Protein AF-A0A1Z5HDU3-F1 (afdb_monomer_lite)

pLDDT: mean 89.83, std 12.02, range [35.16, 98.81]

Secondary structure (DSSP, 8-state):
-------------EEEEGGG--EEEEEEETTEEEEEEETTS-EEE------TT-TTTB------SSGGGGGG---B--TT--EEE-TTS-EEE-TTT-----HHHHH-TT--EEE-TTSSEEE----TTEEEESS--PPP--EE-S-SS---HHHHHHHHHHHHHSTTHHHHHHHHHHHHHHHTT-EEEEPPTT-TT--SSEEEE-TTS-EEEEEEESS--SHHHHHHHHHHHHHHHHHT--GGGEEEEEEESSPPPTTSTHHHHHHHHHHHH---EEEEEHHHHHHHHHHTPPP-GGGG--BTTB-B-HHHHHHHHTS--SS-SS-TTTB---

Foldseek 3Di:
DDDDDPPPPLQAWFKAFPPNWAWAEWEADAQAFTWTQTPVRDIDGFADRLAPVLQLQFDDQPCPLDPLLVVVDDRGQQLQSQWDQDPNRDIDGNQVSFLLLCSSCLRVLRNQWAQHPVSGIDGHHPQPRIDIDSDGDDRDDYHYPFQNDADEPVSLVSSLVSLVPDPPSVSSQLSSLQSLQVLLPWRKTADDVPPPLQPAGIWTADPVRAIEGEHEDAADDLVQLVVLVVRLVSVCVVVVNDSLSYAYEYEYCFFAALPDCNQVSQVVCCVPVVHFYFYHQPSLSSSCSSGSWHQDRVLRSGHNVRFFCQVVSCVRNVHGRHYDPLGRRTGNND

Structure (mmCIF, N/CA/C/O backbone):
data_AF-A0A1Z5HDU3-F1
#
_entry.id   AF-A0A1Z5HDU3-F1
#
loop_
_atom_site.group_PDB
_atom_site.id
_atom_site.type_symbol
_atom_site.label_atom_id
_atom_site.label_alt_id
_atom_site.label_comp_id
_atom_site.label_asym_id
_atom_site.label_entity_id
_atom_site.label_seq_id
_atom_site.pdbx_PDB_ins_code
_atom_site.Cartn_x
_atom_site.Cartn_y
_atom_site.Cartn_z
_atom_site.occupancy
_atom_site.B_iso_or_equiv
_atom_site.auth_seq_id
_atom_site.auth_comp_id
_atom_site.auth_asym_id
_atom_site.auth_atom_id
_atom_site.pdbx_PDB_model_num
ATOM 1 N N . MET A 1 1 ? -15.589 27.932 -29.991 1.00 35.16 1 MET A N 1
ATOM 2 C CA . MET A 1 1 ? -14.248 28.193 -30.556 1.00 35.16 1 MET A CA 1
ATOM 3 C C . MET A 1 1 ? -13.369 27.061 -30.075 1.00 35.16 1 MET A C 1
ATOM 5 O O . MET A 1 1 ? -12.759 27.159 -29.022 1.00 35.16 1 MET A O 1
ATOM 9 N N . ASP A 1 2 ? -13.424 25.957 -30.810 1.00 37.12 2 ASP A N 1
ATOM 10 C CA . ASP A 1 2 ? -12.635 24.757 -30.563 1.00 37.12 2 ASP A CA 1
ATOM 11 C C . ASP A 1 2 ? -11.295 24.873 -31.285 1.00 37.12 2 ASP A C 1
ATOM 13 O O . ASP A 1 2 ? -11.268 24.999 -32.512 1.00 37.12 2 ASP A O 1
ATOM 17 N N . ASN A 1 3 ? -10.204 24.854 -30.517 1.00 39.75 3 ASN A N 1
ATOM 18 C CA . ASN A 1 3 ? -8.927 24.174 -30.778 1.00 39.75 3 ASN A CA 1
ATOM 19 C C . ASN A 1 3 ? -7.808 24.776 -29.915 1.00 39.75 3 ASN A C 1
ATOM 21 O O . ASN A 1 3 ? -7.853 25.952 -29.576 1.00 39.75 3 ASN A O 1
ATOM 25 N N . ILE A 1 4 ? -6.749 23.973 -29.722 1.00 38.25 4 ILE A N 1
ATOM 26 C CA . ILE A 1 4 ? -5.463 24.248 -29.048 1.00 38.25 4 ILE A CA 1
ATOM 27 C C . ILE A 1 4 ? -5.541 23.821 -27.573 1.00 38.25 4 ILE A C 1
ATOM 29 O O . ILE A 1 4 ? -5.872 24.602 -26.700 1.00 38.25 4 ILE A O 1
ATOM 33 N N . LEU A 1 5 ? -5.341 22.545 -27.244 1.00 38.19 5 LEU A N 1
ATOM 34 C CA . LEU A 1 5 ? -4.039 21.883 -27.318 1.00 38.19 5 LEU A CA 1
ATOM 35 C C . LEU A 1 5 ? -4.153 20.511 -27.994 1.00 38.19 5 LEU A C 1
ATOM 37 O O . LEU A 1 5 ? -4.631 19.541 -27.411 1.00 38.19 5 LEU A O 1
ATOM 41 N N . LYS A 1 6 ? -3.631 20.400 -29.219 1.00 37.16 6 LYS A N 1
ATOM 42 C CA . LYS A 1 6 ? -3.184 19.103 -29.735 1.00 37.16 6 LYS A CA 1
ATOM 43 C C . LYS A 1 6 ? -1.930 18.725 -28.945 1.00 37.16 6 LYS A C 1
ATOM 45 O O . LYS A 1 6 ? -0.825 19.013 -29.395 1.00 37.16 6 LYS A O 1
ATOM 50 N N . GLN A 1 7 ? -2.085 18.115 -27.769 1.00 41.12 7 GLN A N 1
ATOM 51 C CA . GLN A 1 7 ? -1.008 17.292 -27.228 1.00 41.12 7 GLN A CA 1
ATOM 52 C C . GLN A 1 7 ? -0.805 16.175 -28.250 1.00 41.12 7 GLN A C 1
ATOM 54 O O . GLN A 1 7 ? -1.623 15.263 -28.372 1.00 41.12 7 GLN A O 1
ATOM 59 N N . GLY A 1 8 ? 0.225 16.309 -29.088 1.00 37.47 8 GLY A N 1
ATOM 60 C CA . GLY A 1 8 ? 0.663 15.199 -29.914 1.00 37.47 8 GLY A CA 1
ATOM 61 C C . GLY A 1 8 ? 0.915 14.042 -28.962 1.00 37.47 8 GLY A C 1
ATOM 62 O O . GLY A 1 8 ? 1.702 14.200 -28.034 1.00 37.47 8 GLY A O 1
ATOM 63 N N . LYS A 1 9 ? 0.203 12.920 -29.134 1.00 43.97 9 LYS A N 1
ATOM 64 C CA . LYS A 1 9 ? 0.520 11.689 -28.410 1.00 43.97 9 LYS A CA 1
ATOM 65 C C . LYS A 1 9 ? 2.003 11.435 -28.649 1.00 43.97 9 LYS A C 1
ATOM 67 O O . LYS A 1 9 ? 2.380 11.107 -29.776 1.00 43.97 9 LYS A O 1
ATOM 72 N N . ILE A 1 10 ? 2.834 11.670 -27.635 1.00 49.72 10 ILE A N 1
ATOM 73 C CA . ILE A 1 10 ? 4.248 11.327 -27.694 1.00 49.72 10 ILE A CA 1
ATOM 74 C C . ILE A 1 10 ? 4.249 9.823 -27.946 1.00 49.72 10 ILE A C 1
ATOM 76 O O . ILE A 1 10 ? 3.753 9.055 -27.124 1.00 49.72 10 ILE A O 1
ATOM 80 N N . LYS A 1 11 ? 4.677 9.405 -29.140 1.00 51.59 11 LYS A N 1
ATOM 81 C CA . LYS A 1 11 ? 4.794 7.983 -29.456 1.00 51.59 11 LYS A CA 1
ATOM 82 C C . LYS A 1 11 ? 5.904 7.445 -28.565 1.00 51.59 11 LYS A C 1
ATOM 84 O O . LYS A 1 11 ? 7.075 7.703 -28.842 1.00 51.59 11 LYS A O 1
ATOM 89 N N . SER A 1 12 ? 5.536 6.755 -27.488 1.00 56.69 12 SER A N 1
ATOM 90 C CA . SER A 1 12 ? 6.512 6.053 -26.669 1.00 56.69 12 SER A CA 1
ATOM 91 C C . SER A 1 12 ? 7.189 5.014 -27.566 1.00 56.69 12 SER A C 1
ATOM 93 O O . SER A 1 12 ? 6.535 4.219 -28.242 1.00 56.69 12 SER A O 1
ATOM 95 N N . LYS A 1 13 ? 8.516 5.084 -27.673 1.00 66.75 13 LYS A N 1
ATOM 96 C CA . LYS A 1 13 ? 9.286 4.037 -28.348 1.00 66.75 13 LYS A CA 1
ATOM 97 C C . LYS A 1 13 ? 9.348 2.860 -27.390 1.00 66.75 13 LYS A C 1
ATOM 99 O O . LYS A 1 13 ? 9.931 3.002 -26.313 1.00 66.75 13 LYS A O 1
ATOM 104 N N . SER A 1 14 ? 8.734 1.741 -27.754 1.00 75.12 14 SER A N 1
ATOM 105 C CA . SER A 1 14 ? 8.806 0.512 -26.968 1.00 75.12 14 SER A CA 1
ATOM 106 C C . SER A 1 14 ? 10.011 -0.326 -27.390 1.00 75.12 14 SER A C 1
ATOM 108 O O . SER A 1 14 ? 10.529 -0.219 -28.506 1.00 75.12 14 SER A O 1
ATOM 110 N N . PHE A 1 15 ? 10.468 -1.173 -26.474 1.00 81.56 15 PHE A N 1
ATOM 111 C CA . PHE A 1 15 ? 11.494 -2.172 -26.750 1.00 81.56 15 PHE A CA 1
ATOM 112 C C . PHE A 1 15 ? 10.882 -3.569 -26.701 1.00 81.56 15 PHE A C 1
ATOM 114 O O . PHE A 1 15 ? 9.972 -3.831 -25.913 1.00 81.56 15 PHE A O 1
ATOM 121 N N . LYS A 1 16 ? 11.420 -4.476 -27.515 1.00 80.81 16 LYS A N 1
ATOM 122 C CA . LYS A 1 16 ? 11.146 -5.915 -27.441 1.00 80.81 16 LYS A CA 1
ATOM 123 C C . LYS A 1 16 ? 12.443 -6.686 -27.225 1.00 80.81 16 LYS A C 1
ATOM 125 O O . LYS A 1 16 ? 13.524 -6.195 -27.559 1.00 80.81 16 LYS A O 1
ATOM 130 N N . TYR A 1 17 ? 12.347 -7.884 -26.659 1.00 82.50 17 TYR A N 1
ATOM 131 C CA . TYR A 1 17 ? 13.495 -8.784 -26.597 1.00 82.50 17 TYR A CA 1
ATOM 132 C C . TYR A 1 17 ? 13.769 -9.378 -27.980 1.00 82.50 17 TYR A C 1
ATOM 134 O O . TYR A 1 17 ? 12.852 -9.568 -28.783 1.00 82.50 17 TYR A O 1
ATOM 142 N N . LYS A 1 18 ? 15.047 -9.659 -28.250 1.00 80.75 18 LYS A N 1
ATOM 143 C CA . LYS A 1 18 ? 15.477 -10.322 -29.487 1.00 80.75 18 LYS A CA 1
ATOM 144 C C . LYS A 1 18 ? 14.809 -11.693 -29.639 1.00 80.75 18 LYS A C 1
ATOM 146 O O . LYS A 1 18 ? 14.446 -12.320 -28.646 1.00 80.75 18 LYS A O 1
ATOM 151 N N . ASN A 1 19 ? 14.695 -12.168 -30.879 1.00 79.06 19 ASN A N 1
ATOM 152 C CA . ASN A 1 19 ? 14.138 -13.487 -31.228 1.00 79.06 19 ASN A CA 1
ATOM 153 C C . ASN A 1 19 ? 12.678 -13.700 -30.790 1.00 79.06 19 ASN A C 1
ATOM 155 O O . ASN A 1 19 ? 12.269 -14.836 -30.572 1.00 79.06 19 ASN A O 1
ATOM 159 N N . GLU A 1 20 ? 11.909 -12.619 -30.622 1.00 78.19 20 GLU A N 1
ATOM 160 C CA . GLU A 1 20 ? 10.516 -12.670 -30.142 1.00 78.19 20 GLU A CA 1
ATOM 161 C C . GLU A 1 20 ? 10.350 -13.339 -28.767 1.00 78.19 20 GLU A C 1
ATOM 163 O O . GLU A 1 20 ? 9.248 -13.738 -28.382 1.00 78.19 20 GLU A O 1
ATOM 168 N N . ALA A 1 21 ? 11.438 -13.440 -27.999 1.00 84.31 21 ALA A N 1
ATOM 169 C CA . ALA A 1 21 ? 11.402 -13.999 -26.664 1.00 84.31 21 ALA A CA 1
ATOM 170 C C . ALA A 1 21 ? 10.523 -13.128 -25.749 1.00 84.31 21 ALA A C 1
ATOM 172 O O . ALA A 1 21 ? 10.558 -11.896 -25.803 1.00 84.31 21 ALA A O 1
ATOM 173 N N . ILE A 1 22 ? 9.724 -13.759 -24.891 1.00 86.19 22 ILE A N 1
ATOM 174 C CA . ILE A 1 22 ? 8.838 -13.051 -23.958 1.00 86.19 22 ILE A CA 1
ATOM 175 C C . ILE A 1 22 ? 9.257 -13.305 -22.509 1.00 86.19 22 ILE A C 1
ATOM 177 O O . ILE A 1 22 ? 9.732 -14.397 -22.201 1.00 86.19 22 ILE A O 1
ATOM 181 N N . PRO A 1 23 ? 9.087 -12.327 -21.605 1.00 88.44 23 PRO A N 1
ATOM 182 C CA . PRO A 1 23 ? 9.337 -12.528 -20.184 1.00 88.44 23 PRO A CA 1
ATOM 183 C C . PRO A 1 23 ? 8.366 -13.551 -19.595 1.00 88.44 23 PRO A C 1
ATOM 185 O O . PRO A 1 23 ? 7.160 -13.460 -19.823 1.00 88.44 23 PRO A O 1
ATOM 188 N N . VAL A 1 24 ? 8.894 -14.488 -18.807 1.00 91.31 24 VAL A N 1
ATOM 189 C CA . VAL A 1 24 ? 8.109 -15.537 -18.136 1.00 91.31 24 VAL A CA 1
ATOM 190 C C . VAL A 1 24 ? 8.242 -15.440 -16.620 1.00 91.31 24 VAL A C 1
ATOM 192 O O . VAL A 1 24 ? 7.241 -15.535 -15.911 1.00 91.31 24 VAL A O 1
ATOM 195 N N . ILE A 1 25 ? 9.457 -15.223 -16.107 1.00 92.88 25 ILE A N 1
ATOM 196 C CA . ILE A 1 25 ? 9.724 -15.157 -14.664 1.00 92.88 25 ILE A CA 1
ATOM 197 C C . ILE A 1 25 ? 10.542 -13.912 -14.348 1.00 92.88 25 ILE A C 1
ATOM 199 O O . ILE A 1 25 ? 11.571 -13.667 -14.979 1.00 92.88 25 ILE A O 1
ATOM 203 N N . VAL A 1 26 ? 10.106 -13.157 -13.341 1.00 94.50 26 VAL A N 1
ATOM 204 C CA . VAL A 1 26 ? 10.879 -12.083 -12.712 1.00 94.50 26 VAL A CA 1
ATOM 205 C C . VAL A 1 26 ? 11.344 -12.558 -11.342 1.00 94.50 26 VAL A C 1
ATOM 207 O O . VAL A 1 26 ? 10.537 -12.823 -10.447 1.00 94.50 26 VAL A O 1
ATOM 210 N N . GLN A 1 27 ? 12.661 -12.607 -11.179 1.00 95.00 27 GLN A N 1
ATOM 211 C CA . GLN A 1 27 ? 13.322 -12.791 -9.898 1.00 95.00 27 GLN A CA 1
ATOM 212 C C . GLN A 1 27 ? 13.907 -11.454 -9.449 1.00 95.00 27 GLN A C 1
ATOM 214 O O . GLN A 1 27 ? 14.880 -10.956 -10.021 1.00 95.00 27 GLN A O 1
ATOM 219 N N . TYR A 1 28 ? 13.313 -10.867 -8.415 1.00 95.19 28 TYR A N 1
ATOM 220 C CA . TYR A 1 28 ? 13.780 -9.600 -7.865 1.00 95.19 28 TYR A CA 1
ATOM 221 C C . TYR A 1 28 ? 15.096 -9.776 -7.107 1.00 95.19 28 TYR A C 1
ATOM 223 O O . TYR A 1 28 ? 15.280 -10.755 -6.377 1.00 95.19 28 TYR A O 1
ATOM 231 N N . MET A 1 29 ? 15.991 -8.803 -7.276 1.00 93.44 29 MET A N 1
ATOM 232 C CA . MET A 1 29 ? 17.304 -8.743 -6.636 1.00 93.44 29 MET A CA 1
ATOM 233 C C . MET A 1 29 ? 17.345 -7.536 -5.690 1.00 93.44 29 MET A C 1
ATOM 235 O O . MET A 1 29 ? 16.823 -6.471 -6.017 1.00 93.44 29 MET A O 1
ATOM 239 N N . ASP A 1 30 ? 17.959 -7.675 -4.514 1.00 90.81 30 ASP A N 1
ATOM 240 C CA . ASP A 1 30 ? 18.106 -6.538 -3.596 1.00 90.81 30 ASP A CA 1
ATOM 241 C C . ASP A 1 30 ? 19.135 -5.550 -4.159 1.00 90.81 30 ASP A C 1
ATOM 243 O O . ASP A 1 30 ? 20.271 -5.922 -4.444 1.00 90.81 30 ASP A O 1
ATOM 247 N N . GLN A 1 31 ? 18.733 -4.287 -4.312 1.00 92.06 31 GLN A N 1
ATOM 248 C CA . GLN A 1 31 ? 19.598 -3.180 -4.746 1.00 92.06 31 GLN A CA 1
ATOM 249 C C . GLN A 1 31 ? 20.237 -3.320 -6.135 1.00 92.06 31 GLN A C 1
ATOM 251 O O . GLN A 1 31 ? 21.109 -2.523 -6.498 1.00 92.06 31 GLN A O 1
ATOM 256 N N . GLU A 1 32 ? 19.762 -4.264 -6.943 1.00 93.38 32 GLU A N 1
ATOM 257 C CA . GLU A 1 32 ? 20.251 -4.545 -8.290 1.00 93.38 32 GLU A CA 1
ATOM 258 C C . GLU A 1 32 ? 19.083 -4.805 -9.255 1.00 93.38 32 GLU A C 1
ATOM 260 O O . GLU A 1 32 ? 17.974 -5.113 -8.813 1.00 93.38 32 GLU A O 1
ATOM 265 N N . PRO A 1 33 ? 19.299 -4.702 -10.581 1.00 93.75 33 PRO A N 1
ATOM 266 C CA . PRO A 1 33 ? 18.284 -5.087 -11.552 1.00 93.75 33 PRO A CA 1
ATOM 267 C C . PRO A 1 33 ? 17.814 -6.531 -11.351 1.00 93.75 33 PRO A C 1
ATOM 269 O O . PRO A 1 33 ? 18.627 -7.433 -11.133 1.00 93.75 33 PRO A O 1
ATOM 272 N N . SER A 1 34 ? 16.508 -6.749 -11.494 1.00 95.25 34 SER A N 1
ATOM 273 C CA . SER A 1 34 ? 15.914 -8.086 -11.440 1.00 95.25 34 SER A CA 1
ATOM 274 C C . SER A 1 34 ? 16.507 -9.003 -12.513 1.00 95.25 34 SER A C 1
ATOM 276 O O . SER A 1 34 ? 16.931 -8.557 -13.584 1.00 95.25 34 SER A O 1
ATOM 278 N N . LYS A 1 35 ? 16.500 -10.308 -12.251 1.00 94.38 35 LYS A N 1
ATOM 279 C CA . LYS A 1 35 ? 16.757 -11.323 -13.272 1.00 94.38 35 LYS A CA 1
ATOM 280 C C . LYS A 1 35 ? 15.449 -11.689 -13.951 1.00 94.38 35 LYS A C 1
ATOM 282 O O . LYS A 1 35 ? 14.424 -11.859 -13.295 1.00 94.38 35 LYS A O 1
ATOM 287 N N . LEU A 1 36 ? 15.499 -11.783 -15.270 1.00 92.00 36 LEU A N 1
ATOM 288 C CA . LEU A 1 36 ? 14.360 -12.082 -16.113 1.00 92.00 36 LEU A CA 1
ATOM 289 C C . LEU A 1 36 ? 14.649 -13.354 -16.897 1.00 92.00 36 LEU A C 1
ATOM 291 O O . LEU A 1 36 ? 15.604 -13.383 -17.675 1.00 92.00 36 LEU A O 1
ATOM 295 N N . THR A 1 37 ? 13.827 -14.376 -16.693 1.00 92.62 37 THR A N 1
ATOM 296 C CA . THR A 1 37 ? 13.842 -15.591 -17.511 1.00 92.62 37 THR A CA 1
ATOM 297 C C . THR A 1 37 ? 12.866 -15.413 -18.664 1.00 92.62 37 THR A C 1
ATOM 299 O O . THR A 1 37 ? 11.692 -15.086 -18.448 1.00 92.62 37 THR A O 1
ATOM 302 N N . LEU A 1 38 ? 13.365 -15.596 -19.882 1.00 90.69 38 LEU A N 1
ATOM 303 C CA . LEU A 1 38 ? 12.602 -15.481 -21.117 1.00 90.69 38 LEU A CA 1
ATOM 304 C C . LEU A 1 38 ? 12.054 -16.847 -21.567 1.00 90.69 38 LEU A C 1
ATOM 306 O O . LEU A 1 38 ? 12.434 -17.895 -21.049 1.00 90.69 38 LEU A O 1
ATOM 310 N N . SER A 1 39 ? 11.154 -16.839 -22.550 1.00 90.50 39 SER A N 1
ATOM 311 C CA . SER A 1 39 ? 10.525 -18.042 -23.117 1.00 90.50 39 SER A CA 1
ATOM 312 C C . SER A 1 39 ? 11.486 -18.983 -23.845 1.00 90.50 39 SER A C 1
ATOM 314 O O . SER A 1 39 ? 11.130 -20.128 -24.092 1.00 90.50 39 SER A O 1
ATOM 316 N N . ASP A 1 40 ? 12.679 -18.507 -24.199 1.00 89.69 40 ASP A N 1
ATOM 317 C CA . ASP A 1 40 ? 13.772 -19.312 -24.755 1.00 89.69 40 ASP A CA 1
ATOM 318 C C . ASP A 1 40 ? 14.712 -19.862 -23.663 1.00 89.69 40 ASP A C 1
ATOM 320 O O . ASP A 1 40 ? 15.826 -20.287 -23.961 1.00 89.69 40 ASP A O 1
ATOM 324 N N . GLU A 1 41 ? 14.277 -19.815 -22.397 1.00 89.88 41 GLU A N 1
ATOM 325 C CA . GLU A 1 41 ? 15.005 -20.233 -21.190 1.00 89.88 41 GLU A CA 1
ATOM 326 C C . GLU A 1 41 ? 16.243 -19.383 -20.854 1.00 89.88 41 GLU A C 1
ATOM 328 O O . GLU A 1 41 ? 16.891 -19.591 -19.821 1.00 89.88 41 GLU A O 1
ATOM 333 N N . SER A 1 42 ? 16.560 -18.368 -21.664 1.00 90.62 42 SER A N 1
ATOM 334 C CA . SER A 1 42 ? 17.656 -17.456 -21.360 1.00 90.62 42 SER A CA 1
ATOM 335 C C . SER A 1 42 ? 17.329 -16.590 -20.142 1.00 90.62 42 SER A C 1
ATOM 337 O O . SER A 1 42 ? 16.184 -16.208 -19.892 1.00 90.62 42 SER A O 1
ATOM 339 N N . THR A 1 43 ? 18.358 -16.276 -19.351 1.00 92.25 43 THR A N 1
ATOM 340 C CA . THR A 1 43 ? 18.236 -15.381 -18.195 1.00 92.25 43 THR A CA 1
ATOM 341 C C . THR A 1 43 ? 19.076 -14.135 -18.409 1.00 92.25 43 THR A C 1
ATOM 343 O O . THR A 1 43 ? 20.292 -14.209 -18.600 1.00 92.25 43 THR A O 1
ATOM 346 N N . ILE A 1 44 ? 18.431 -12.975 -18.335 1.00 91.94 44 ILE A N 1
ATOM 347 C CA . ILE A 1 44 ? 19.054 -11.664 -18.534 1.00 91.94 44 ILE A CA 1
ATOM 348 C C . ILE A 1 44 ? 18.756 -10.734 -17.357 1.00 91.94 44 ILE A C 1
ATOM 350 O O . ILE A 1 44 ? 17.921 -11.026 -16.505 1.00 91.94 44 ILE A O 1
ATOM 354 N N . ASN A 1 45 ? 19.437 -9.590 -17.295 1.00 93.44 45 ASN A N 1
ATOM 355 C CA . ASN A 1 45 ? 18.988 -8.506 -16.422 1.00 93.44 45 ASN A CA 1
ATOM 356 C C . ASN A 1 45 ? 17.746 -7.855 -17.042 1.00 93.44 45 ASN A C 1
ATOM 358 O O . ASN A 1 45 ? 17.752 -7.540 -18.234 1.00 93.44 45 ASN A O 1
ATOM 362 N N . SER A 1 46 ? 16.715 -7.617 -16.234 1.00 92.38 46 SER A N 1
ATOM 363 C CA . SER A 1 46 ? 15.532 -6.863 -16.642 1.00 92.38 46 SER A CA 1
ATOM 364 C C . SER A 1 46 ? 15.925 -5.462 -17.101 1.00 92.38 46 SER A C 1
ATOM 366 O O . SER A 1 46 ? 16.809 -4.841 -16.521 1.00 92.38 46 SER A O 1
ATOM 368 N N . SER A 1 47 ? 15.274 -4.931 -18.129 1.00 92.50 47 SER A N 1
ATOM 369 C CA . SER A 1 47 ? 15.496 -3.562 -18.599 1.00 92.50 47 SER A CA 1
ATOM 370 C C . SER A 1 47 ? 14.161 -2.939 -18.981 1.00 92.50 47 SER A C 1
ATOM 372 O O . SER A 1 47 ? 13.200 -3.651 -19.278 1.00 92.50 47 SER A O 1
ATOM 374 N N . CYS A 1 48 ? 14.076 -1.614 -18.910 1.00 91.75 48 CYS A N 1
ATOM 375 C CA . CYS A 1 48 ? 12.853 -0.881 -19.191 1.00 91.75 48 CYS A CA 1
ATOM 376 C C . CYS A 1 48 ? 12.432 -1.103 -20.645 1.00 91.75 48 CYS A C 1
ATOM 378 O O . CYS A 1 48 ? 13.190 -0.803 -21.565 1.00 91.75 48 CYS A O 1
ATOM 380 N N . LEU A 1 49 ? 11.207 -1.595 -20.836 1.00 88.81 49 LEU A N 1
ATOM 381 C CA . LEU A 1 49 ? 10.620 -1.791 -22.162 1.00 88.81 49 LEU A CA 1
ATOM 382 C C . LEU A 1 49 ? 9.794 -0.604 -22.649 1.00 88.81 49 LEU A C 1
ATOM 384 O O . LEU A 1 49 ? 9.294 -0.644 -23.769 1.00 88.81 49 LEU A O 1
ATOM 388 N N . ASN A 1 50 ? 9.637 0.430 -21.813 1.00 86.69 50 ASN A N 1
ATOM 389 C CA . ASN A 1 50 ? 8.701 1.525 -22.053 1.00 86.69 50 ASN A CA 1
ATOM 390 C C . ASN A 1 50 ? 7.307 0.969 -22.416 1.00 86.69 50 ASN A C 1
ATOM 392 O O . ASN A 1 50 ? 6.796 1.170 -23.520 1.00 86.69 50 ASN A O 1
ATOM 396 N N . CYS A 1 51 ? 6.776 0.141 -21.503 1.00 85.44 51 CYS A N 1
ATOM 397 C CA . CYS A 1 51 ? 5.538 -0.617 -21.699 1.00 85.44 51 CYS A CA 1
ATOM 398 C C . CYS A 1 51 ? 4.380 0.332 -22.011 1.00 85.44 51 CYS A C 1
ATOM 400 O O . CYS A 1 51 ? 4.314 1.416 -21.439 1.00 85.44 51 CYS A O 1
ATOM 402 N N . TYR A 1 52 ? 3.447 -0.101 -22.852 1.00 83.00 52 TYR A N 1
ATOM 403 C CA . TYR A 1 52 ? 2.326 0.737 -23.284 1.00 83.00 52 TYR A CA 1
ATOM 404 C C . TYR A 1 52 ? 1.392 1.139 -22.140 1.00 83.00 52 TYR A C 1
ATOM 406 O O . TYR A 1 52 ? 1.043 2.309 -22.026 1.00 83.00 52 TYR A O 1
ATOM 414 N N . ASP A 1 53 ? 1.061 0.191 -21.260 1.00 84.56 53 ASP A N 1
ATOM 415 C CA . ASP A 1 53 ? 0.127 0.420 -20.149 1.00 84.56 53 ASP A CA 1
ATOM 416 C C . ASP A 1 53 ? 0.733 1.265 -19.018 1.00 84.56 53 ASP A C 1
ATOM 418 O O . ASP A 1 53 ? 0.018 1.745 -18.147 1.00 84.56 53 ASP A O 1
ATOM 422 N N . LEU A 1 54 ? 2.064 1.435 -19.010 1.00 89.62 54 LEU A N 1
ATOM 423 C CA . LEU A 1 54 ? 2.791 2.234 -18.021 1.00 89.62 54 LEU A CA 1
ATOM 424 C C . LEU A 1 54 ? 2.388 1.937 -16.563 1.00 89.62 54 LEU A C 1
ATOM 426 O O . LEU A 1 54 ? 2.342 2.839 -15.733 1.00 89.62 54 LEU A O 1
ATOM 430 N N . ASN A 1 55 ? 2.199 0.659 -16.212 1.00 92.31 55 ASN A N 1
ATOM 431 C CA . ASN A 1 55 ? 1.821 0.224 -14.854 1.00 92.31 55 ASN A CA 1
ATOM 432 C C . ASN A 1 55 ? 2.756 0.731 -13.735 1.00 92.31 55 ASN A C 1
ATOM 434 O O . ASN A 1 55 ? 2.399 0.717 -12.565 1.00 92.31 55 ASN A O 1
ATOM 438 N N . CYS A 1 56 ? 3.978 1.169 -14.058 1.00 95.00 56 CYS A N 1
ATOM 439 C CA . CYS A 1 56 ? 4.882 1.811 -13.099 1.00 95.00 56 CYS A CA 1
ATOM 440 C C . CYS A 1 56 ? 4.528 3.275 -12.770 1.00 95.00 56 CYS A C 1
ATOM 442 O O . CYS A 1 56 ? 5.040 3.800 -11.781 1.00 95.00 56 CYS A O 1
ATOM 444 N N . LEU A 1 57 ? 3.692 3.918 -13.586 1.00 95.81 57 LEU A N 1
ATOM 445 C CA . LEU A 1 57 ? 3.185 5.284 -13.442 1.00 95.81 57 LEU A CA 1
ATOM 446 C C . LEU A 1 57 ? 1.714 5.303 -13.031 1.00 95.81 57 LEU A C 1
ATOM 448 O O . LEU A 1 57 ? 1.324 6.153 -12.231 1.00 95.81 57 LEU A O 1
ATOM 452 N N . THR A 1 58 ? 0.915 4.381 -13.569 1.00 94.62 58 THR A N 1
ATOM 453 C CA . THR A 1 58 ? -0.539 4.379 -13.409 1.00 94.62 58 THR A CA 1
ATOM 454 C C . THR A 1 58 ? -1.071 3.066 -12.850 1.00 94.62 58 THR A C 1
ATOM 456 O O . THR A 1 58 ? -0.625 1.986 -13.223 1.00 94.62 58 THR A O 1
ATOM 459 N N . LEU A 1 59 ? -2.066 3.176 -11.977 1.00 93.81 59 LEU A N 1
ATOM 460 C CA . LEU A 1 59 ? -2.908 2.088 -11.502 1.00 93.81 59 LEU A CA 1
ATOM 461 C C . LEU A 1 59 ? -4.357 2.559 -11.581 1.00 93.81 59 LEU A C 1
ATOM 463 O O . LEU A 1 59 ? -4.788 3.404 -10.784 1.00 93.81 59 LEU A O 1
ATOM 467 N N . GLU A 1 60 ? -5.075 2.041 -12.572 1.00 86.25 60 GLU A N 1
ATOM 468 C CA . GLU A 1 60 ? -6.506 2.272 -12.722 1.00 86.25 60 GLU A CA 1
ATOM 469 C C . GLU A 1 60 ? -7.261 1.568 -11.595 1.00 86.25 60 GLU A C 1
ATOM 471 O O . GLU A 1 60 ? -6.999 0.406 -11.288 1.00 86.25 60 GLU A O 1
ATOM 476 N N . ASN A 1 61 ? -8.201 2.285 -10.984 1.00 81.75 61 ASN A N 1
ATOM 477 C CA . ASN A 1 61 ? -9.212 1.675 -10.137 1.00 81.75 61 ASN A CA 1
ATOM 478 C C . ASN A 1 61 ? -10.554 1.785 -10.865 1.00 81.75 61 ASN A C 1
ATOM 480 O O . ASN A 1 61 ? -11.139 2.866 -10.923 1.00 81.75 61 ASN A O 1
ATOM 484 N N . ASN A 1 62 ? -11.005 0.671 -11.438 1.00 74.25 62 ASN A N 1
ATOM 485 C CA . ASN A 1 62 ? -12.266 0.603 -12.181 1.00 74.25 62 ASN A CA 1
ATOM 486 C C . ASN A 1 62 ? -13.483 0.428 -11.262 1.00 74.25 62 ASN A C 1
ATOM 488 O O . ASN A 1 62 ? -14.619 0.578 -11.709 1.00 74.25 62 ASN A O 1
ATOM 492 N N . SER A 1 63 ? -13.243 0.154 -9.981 1.00 79.56 63 SER A N 1
ATOM 493 C CA . SER A 1 63 ? -14.259 0.044 -8.947 1.00 79.56 63 SER A CA 1
ATOM 494 C C . SER A 1 63 ? -14.382 1.386 -8.239 1.00 79.56 63 SER A C 1
ATOM 496 O O . SER A 1 63 ? -13.752 1.635 -7.209 1.00 79.56 63 SER A O 1
ATOM 498 N N . ILE A 1 64 ? -15.175 2.285 -8.824 1.00 79.62 64 ILE A N 1
ATOM 499 C CA . ILE A 1 64 ? -15.640 3.470 -8.104 1.00 79.62 64 ILE A CA 1
ATOM 500 C C . ILE A 1 64 ? -16.675 2.978 -7.091 1.00 79.62 64 ILE A C 1
ATOM 502 O O . ILE A 1 64 ? -17.777 2.588 -7.467 1.00 79.62 64 ILE A O 1
ATOM 506 N N . VAL A 1 65 ? -16.305 2.970 -5.808 1.00 82.12 65 VAL A N 1
ATOM 507 C CA . VAL A 1 65 ? -17.173 2.516 -4.711 1.00 82.12 65 VAL A CA 1
ATOM 508 C C . VAL A 1 65 ? -18.430 3.382 -4.623 1.00 82.12 65 VAL A C 1
ATOM 510 O O . VAL A 1 65 ? -19.493 2.886 -4.258 1.00 82.12 65 VAL A O 1
ATOM 513 N N . MET A 1 66 ? -18.310 4.674 -4.952 1.00 83.75 66 MET A N 1
ATOM 514 C CA . MET A 1 66 ? -19.403 5.648 -4.920 1.00 83.75 66 MET A CA 1
ATOM 515 C C . MET A 1 66 ? -19.203 6.719 -5.993 1.00 83.75 66 MET A C 1
ATOM 517 O O . MET A 1 66 ? -18.109 7.282 -6.101 1.00 83.75 66 MET A O 1
ATOM 521 N N . ASP A 1 67 ? -20.246 7.034 -6.760 1.00 84.19 67 ASP A N 1
ATOM 522 C CA . ASP A 1 67 ? -20.164 7.960 -7.898 1.00 84.19 67 ASP A CA 1
ATOM 523 C C . ASP A 1 67 ? -19.644 9.354 -7.497 1.00 84.19 67 ASP A C 1
ATOM 525 O O . ASP A 1 67 ? -18.896 9.988 -8.254 1.00 84.19 67 ASP A O 1
ATOM 529 N N . GLU A 1 68 ? -19.954 9.819 -6.281 1.00 84.69 68 GLU A N 1
ATOM 530 C CA . GLU A 1 68 ? -19.506 11.112 -5.749 1.00 84.69 68 GLU A CA 1
ATOM 531 C C . GLU A 1 68 ? -17.976 11.195 -5.598 1.00 84.69 68 GLU A C 1
ATOM 533 O O . GLU A 1 68 ? -17.396 12.286 -5.653 1.00 84.69 68 GLU A O 1
ATOM 538 N N . LEU A 1 69 ? -17.305 10.047 -5.460 1.00 85.88 69 LEU A N 1
ATOM 539 C CA . LEU A 1 69 ? -15.857 9.953 -5.274 1.00 85.88 69 LEU A CA 1
ATOM 540 C C . LEU A 1 69 ? -15.070 10.004 -6.583 1.00 85.88 69 LEU A C 1
ATOM 542 O O . LEU A 1 69 ? -13.857 10.215 -6.537 1.00 85.88 69 LEU A O 1
ATOM 546 N N . SER A 1 70 ? -15.726 9.852 -7.736 1.00 84.62 70 SER A N 1
ATOM 547 C CA . SER A 1 70 ? -15.097 9.780 -9.068 1.00 84.62 70 SER A CA 1
ATOM 548 C C . SER A 1 70 ? -14.036 10.864 -9.305 1.00 84.62 70 SER A C 1
ATOM 550 O O . SER A 1 70 ? -12.901 10.586 -9.682 1.00 84.62 70 SER A O 1
ATOM 552 N N . SER A 1 71 ? -14.381 12.109 -9.003 1.00 82.62 71 SER A N 1
ATOM 553 C CA . SER A 1 71 ? -13.511 13.283 -9.170 1.00 82.62 71 SER A CA 1
ATOM 554 C C . SER A 1 71 ? -12.314 13.392 -8.213 1.00 82.62 71 SER A C 1
ATOM 556 O O . SER A 1 71 ? -11.424 14.203 -8.453 1.00 82.62 71 SER A O 1
ATOM 558 N N . SER A 1 72 ? -12.318 12.648 -7.107 1.00 82.88 72 SER A N 1
ATOM 559 C CA . SER A 1 72 ? -11.250 12.661 -6.096 1.00 82.88 72 SER A CA 1
ATOM 560 C C . SER A 1 72 ? -10.171 11.632 -6.412 1.00 82.88 72 SER A C 1
ATOM 562 O O . SER A 1 72 ? -9.135 11.586 -5.749 1.00 82.88 72 SER A O 1
ATOM 564 N N . GLN A 1 73 ? -10.440 10.759 -7.386 1.00 88.44 73 GLN A N 1
ATOM 565 C CA . GLN A 1 73 ? -9.557 9.660 -7.718 1.00 88.44 73 GLN A CA 1
ATOM 566 C C . GLN A 1 73 ? -8.413 10.129 -8.600 1.00 88.44 73 GLN A C 1
ATOM 568 O O . GLN A 1 73 ? -8.546 11.002 -9.454 1.00 88.44 73 GLN A O 1
ATOM 573 N N . THR A 1 74 ? -7.278 9.470 -8.412 1.00 89.19 74 THR A N 1
ATOM 574 C CA . THR A 1 74 ? -6.128 9.581 -9.293 1.00 89.19 74 THR A CA 1
ATOM 575 C C . THR A 1 74 ? -5.681 8.189 -9.706 1.00 89.19 74 THR A C 1
ATOM 577 O O . THR A 1 74 ? -5.650 7.254 -8.895 1.00 89.19 74 THR A O 1
ATOM 580 N N . ASN A 1 75 ? -5.337 8.037 -10.982 1.00 92.75 75 ASN A N 1
ATOM 581 C CA . ASN A 1 75 ? -4.673 6.836 -11.473 1.00 92.75 75 ASN A CA 1
ATOM 582 C C . ASN A 1 75 ? -3.160 6.886 -11.222 1.00 92.75 75 ASN A C 1
ATOM 584 O O . ASN A 1 75 ? -2.513 5.857 -11.367 1.00 92.75 75 ASN A O 1
ATOM 588 N N . ILE A 1 76 ? -2.594 8.023 -10.802 1.00 95.81 76 ILE A N 1
ATOM 589 C CA . ILE A 1 76 ? -1.165 8.155 -10.500 1.00 95.81 76 ILE A CA 1
ATOM 590 C C . ILE A 1 76 ? -0.789 7.190 -9.374 1.00 95.81 76 ILE A C 1
ATOM 592 O O . ILE A 1 76 ? -1.360 7.218 -8.283 1.00 95.81 76 ILE A O 1
ATOM 596 N N . LEU A 1 77 ? 0.197 6.340 -9.642 1.00 97.62 77 LEU A N 1
ATOM 597 C CA . LEU A 1 77 ? 0.680 5.337 -8.702 1.00 97.62 77 LEU A CA 1
ATOM 598 C C . LEU A 1 77 ? 1.639 5.926 -7.660 1.00 97.62 77 LEU A C 1
ATOM 600 O O . LEU A 1 77 ? 1.639 5.506 -6.506 1.00 97.62 77 LEU A O 1
ATOM 604 N N . CYS A 1 78 ? 2.498 6.863 -8.064 1.00 98.38 78 CYS A N 1
ATOM 605 C CA . CYS A 1 78 ? 3.505 7.430 -7.176 1.00 98.38 78 CYS A CA 1
ATOM 606 C C . CYS A 1 78 ? 2.897 8.524 -6.289 1.00 98.38 78 CYS A C 1
ATOM 608 O O . CYS A 1 78 ? 2.435 9.532 -6.819 1.00 98.38 78 CYS A O 1
ATOM 610 N N . PRO A 1 79 ? 2.935 8.386 -4.953 1.00 97.69 79 PRO A N 1
ATOM 611 C CA . PRO A 1 79 ? 2.271 9.332 -4.060 1.00 97.69 79 PRO A CA 1
ATOM 612 C C . PRO A 1 79 ? 2.904 10.730 -4.089 1.00 97.69 79 PRO A C 1
ATOM 614 O O . PRO A 1 79 ? 2.218 11.701 -3.788 1.00 97.69 79 PRO A O 1
ATOM 617 N N . THR A 1 80 ? 4.179 10.824 -4.481 1.00 98.00 80 THR A N 1
ATOM 618 C CA . THR A 1 80 ? 4.934 12.077 -4.635 1.00 98.00 80 THR A CA 1
ATOM 619 C C . THR A 1 80 ? 5.180 12.463 -6.093 1.00 98.00 80 THR A C 1
ATOM 621 O O . THR A 1 80 ? 5.938 13.389 -6.345 1.00 98.00 80 THR A O 1
ATOM 624 N N . GLU A 1 81 ? 4.605 11.736 -7.061 1.00 97.56 81 GLU A N 1
ATOM 625 C CA . GLU A 1 81 ? 4.795 12.001 -8.501 1.00 97.56 81 GLU A CA 1
ATOM 626 C C . GLU A 1 81 ? 6.269 11.983 -8.966 1.00 97.56 81 GLU A C 1
ATOM 628 O O . GLU A 1 81 ? 6.605 12.429 -10.058 1.00 97.56 81 GLU A O 1
ATOM 633 N N . ALA A 1 82 ? 7.156 11.369 -8.175 1.00 98.06 82 ALA A N 1
ATOM 634 C CA . ALA A 1 82 ? 8.592 11.307 -8.439 1.00 98.06 82 ALA A CA 1
ATOM 635 C C . ALA A 1 82 ? 8.965 10.498 -9.690 1.00 98.06 82 ALA A C 1
ATOM 637 O O . ALA A 1 82 ? 10.091 10.594 -10.159 1.00 98.06 82 ALA A O 1
ATOM 638 N N . ILE A 1 83 ? 8.063 9.667 -10.213 1.00 97.69 83 ILE A N 1
ATOM 639 C CA . ILE A 1 83 ? 8.239 8.922 -11.463 1.00 97.69 83 ILE A CA 1
ATOM 640 C C . ILE A 1 83 ? 7.235 9.444 -12.491 1.00 97.69 83 ILE A C 1
ATOM 642 O O . ILE A 1 83 ? 6.039 9.493 -12.209 1.00 97.69 83 ILE A O 1
ATOM 646 N N . PHE A 1 84 ? 7.725 9.844 -13.664 1.00 95.38 84 PHE A N 1
ATOM 647 C CA . PHE A 1 84 ? 6.950 10.557 -14.686 1.00 95.38 84 PHE A CA 1
ATOM 648 C C . PHE A 1 84 ? 7.421 10.201 -16.105 1.00 95.38 84 PHE A C 1
ATOM 650 O O . PHE A 1 84 ? 8.462 9.569 -16.282 1.00 95.38 84 PHE A O 1
ATOM 657 N N . LEU A 1 85 ? 6.652 10.591 -17.127 1.00 92.38 85 LEU A N 1
ATOM 658 C CA . LEU A 1 85 ? 7.104 10.579 -18.523 1.00 92.38 85 LEU A CA 1
ATOM 659 C C . LEU A 1 85 ? 7.777 11.909 -18.853 1.00 92.38 85 LEU A C 1
ATOM 661 O O . LEU A 1 85 ? 7.152 12.961 -18.722 1.00 92.38 85 LEU A O 1
ATOM 665 N N . ASN A 1 86 ? 9.024 11.866 -19.312 1.00 90.44 86 ASN A N 1
ATOM 666 C CA . ASN A 1 86 ? 9.713 13.060 -19.787 1.00 90.44 86 ASN A CA 1
ATOM 667 C C . ASN A 1 86 ? 9.246 13.472 -21.199 1.00 90.44 86 ASN A C 1
ATOM 669 O O . ASN A 1 86 ? 8.463 12.780 -21.855 1.00 90.44 86 ASN A O 1
ATOM 673 N N . GLU A 1 87 ? 9.765 14.596 -21.699 1.00 88.81 87 GLU A N 1
ATOM 674 C CA . GLU A 1 87 ? 9.413 15.148 -23.019 1.00 88.81 87 GLU A CA 1
ATOM 675 C C . GLU A 1 87 ? 9.713 14.194 -24.189 1.00 88.81 87 GLU A C 1
ATOM 677 O O . GLU A 1 87 ? 9.105 14.297 -25.254 1.00 88.81 87 GLU A O 1
ATOM 682 N N . SER A 1 88 ? 10.631 13.241 -23.994 1.00 84.88 88 SER A N 1
ATOM 683 C CA . SER A 1 88 ? 10.981 12.219 -24.988 1.00 84.88 88 SER A CA 1
ATOM 684 C C . SER A 1 88 ? 10.070 10.986 -24.935 1.00 84.88 88 SER A C 1
ATOM 686 O O . SER A 1 88 ? 10.226 10.075 -25.750 1.00 84.88 88 SER A O 1
ATOM 688 N N . GLY A 1 89 ? 9.108 10.942 -24.006 1.00 83.81 89 GLY A N 1
ATOM 689 C CA . GLY A 1 89 ? 8.213 9.801 -23.813 1.00 83.81 89 GLY A CA 1
ATOM 690 C C . GLY A 1 89 ? 8.891 8.613 -23.139 1.00 83.81 89 GLY A C 1
ATOM 691 O O . GLY A 1 89 ? 8.486 7.470 -23.360 1.00 83.81 89 GLY A O 1
ATOM 692 N N . GLU A 1 90 ? 9.937 8.873 -22.355 1.00 86.88 90 GLU A N 1
ATOM 693 C CA . GLU A 1 90 ? 10.625 7.875 -21.545 1.00 86.88 90 GLU A CA 1
ATOM 694 C C . GLU A 1 90 ? 10.268 8.066 -20.072 1.00 86.88 90 GLU A C 1
ATOM 696 O O . GLU A 1 90 ? 10.144 9.188 -19.580 1.00 86.88 90 GLU A O 1
ATOM 701 N N . VAL A 1 91 ? 10.120 6.955 -19.352 1.00 92.31 91 VAL A N 1
ATOM 702 C CA . VAL A 1 91 ? 9.902 6.993 -17.903 1.00 92.31 91 VAL A CA 1
ATOM 703 C C . VAL A 1 91 ? 11.179 7.468 -17.214 1.00 92.31 91 VAL A C 1
ATOM 705 O O . VAL A 1 91 ? 12.255 6.917 -17.464 1.00 92.31 91 VAL A O 1
ATOM 708 N N . GLU A 1 92 ? 11.063 8.441 -16.319 1.00 95.25 92 GLU A N 1
ATOM 709 C CA . GLU A 1 92 ? 12.149 9.052 -15.553 1.00 95.25 92 GLU A CA 1
ATOM 710 C C . GLU A 1 92 ? 11.792 9.127 -14.063 1.00 95.25 92 GLU A C 1
ATOM 712 O O . GLU A 1 92 ? 10.618 9.076 -13.706 1.00 95.25 92 GLU A O 1
ATOM 717 N N . ILE A 1 93 ? 12.806 9.181 -13.191 1.00 97.19 93 ILE A N 1
ATOM 718 C CA . ILE A 1 93 ? 12.632 9.296 -11.738 1.00 97.19 93 ILE A CA 1
ATOM 719 C C . ILE A 1 93 ? 13.384 10.528 -11.242 1.00 97.19 93 ILE A C 1
ATOM 721 O O . ILE A 1 93 ? 14.607 10.593 -11.374 1.00 97.19 93 ILE A O 1
ATOM 725 N N . ASN A 1 94 ? 12.670 11.454 -10.604 1.00 97.50 94 ASN A N 1
ATOM 726 C CA . ASN A 1 94 ? 13.272 12.482 -9.774 1.00 97.50 94 ASN A CA 1
ATOM 727 C C . ASN A 1 94 ? 13.704 11.865 -8.438 1.00 97.50 94 ASN A C 1
ATOM 729 O O . ASN A 1 94 ? 12.889 11.482 -7.599 1.00 97.50 94 ASN A O 1
ATOM 733 N N . VAL A 1 95 ? 15.016 11.776 -8.241 1.00 96.00 95 VAL A N 1
ATOM 734 C CA . VAL A 1 95 ? 15.618 11.201 -7.034 1.00 96.00 95 VAL A CA 1
ATOM 735 C C . VAL A 1 95 ? 15.288 12.020 -5.781 1.00 96.00 95 VAL A C 1
ATOM 737 O O . VAL A 1 95 ? 15.176 11.436 -4.707 1.00 96.00 95 VAL A O 1
ATOM 740 N N . GLN A 1 96 ? 15.103 13.339 -5.906 1.00 95.69 96 GLN A N 1
ATOM 741 C CA . GLN A 1 96 ? 14.845 14.223 -4.760 1.00 95.69 96 GLN A CA 1
ATOM 742 C C . GLN A 1 96 ? 13.440 14.037 -4.178 1.00 95.69 96 GLN A C 1
ATOM 744 O O . GLN A 1 96 ? 13.270 14.097 -2.964 1.00 95.69 96 GLN A O 1
ATOM 749 N N . ASP A 1 97 ? 12.460 13.733 -5.030 1.00 97.19 97 ASP A N 1
ATOM 750 C CA . ASP A 1 97 ? 11.060 13.559 -4.619 1.00 97.19 97 ASP A CA 1
ATOM 751 C C . ASP A 1 97 ? 10.742 12.093 -4.259 1.00 97.19 97 ASP A C 1
ATOM 753 O O . ASP A 1 97 ? 9.655 11.759 -3.774 1.00 97.19 97 ASP A O 1
ATOM 757 N N . CYS A 1 98 ? 11.674 11.172 -4.529 1.00 98.38 98 CYS A N 1
ATOM 758 C CA . CYS A 1 98 ? 11.469 9.744 -4.333 1.00 98.38 98 CYS A CA 1
ATOM 759 C C . CYS A 1 98 ? 11.597 9.356 -2.855 1.00 98.38 98 CYS A C 1
ATOM 761 O O . CYS A 1 98 ? 12.689 9.308 -2.293 1.00 98.38 98 CYS A O 1
ATOM 763 N N . ILE A 1 99 ? 10.483 8.944 -2.249 1.00 98.19 99 ILE A N 1
ATOM 764 C CA . ILE A 1 99 ? 10.456 8.474 -0.854 1.00 98.19 99 ILE A CA 1
ATOM 765 C C . ILE A 1 99 ? 10.819 6.990 -0.676 1.00 98.19 99 ILE A C 1
ATOM 767 O O . ILE A 1 99 ? 10.757 6.474 0.436 1.00 98.19 99 ILE A O 1
ATOM 771 N N . GLY A 1 100 ? 11.141 6.270 -1.756 1.00 97.81 100 GLY A N 1
ATOM 772 C CA . GLY A 1 100 ? 11.552 4.860 -1.684 1.00 97.81 100 GLY A CA 1
ATOM 773 C C . GLY A 1 100 ? 10.436 3.853 -1.361 1.00 97.81 100 GLY A C 1
ATOM 774 O O . GLY A 1 100 ? 10.727 2.732 -0.956 1.00 97.81 100 GLY A O 1
ATOM 775 N N . CYS A 1 101 ? 9.157 4.213 -1.540 1.00 98.25 101 CYS A N 1
ATOM 776 C CA . CYS A 1 101 ? 8.014 3.361 -1.165 1.00 98.25 101 CYS A CA 1
ATOM 777 C C . CYS A 1 101 ? 7.846 2.092 -2.021 1.00 98.25 101 CYS A C 1
ATOM 779 O O . CYS A 1 101 ? 7.208 1.134 -1.591 1.00 98.25 101 CYS A O 1
ATOM 781 N N . GLY A 1 102 ? 8.407 2.066 -3.234 1.00 98.06 102 GLY A N 1
ATOM 782 C CA . GLY A 1 102 ? 8.471 0.858 -4.055 1.00 98.06 102 GLY A CA 1
ATOM 783 C C . GLY A 1 102 ? 7.204 0.475 -4.824 1.00 98.06 102 GLY A C 1
ATOM 784 O O . GLY A 1 102 ? 7.204 -0.574 -5.462 1.00 98.06 102 GLY A O 1
ATOM 785 N N . LEU A 1 103 ? 6.151 1.300 -4.842 1.00 98.62 103 LEU A N 1
ATOM 786 C CA . LEU A 1 103 ? 4.936 0.993 -5.616 1.00 98.62 103 LEU A CA 1
ATOM 787 C C . LEU A 1 103 ? 5.234 0.771 -7.110 1.00 98.62 103 LEU A C 1
ATOM 789 O O . LEU A 1 103 ? 4.754 -0.193 -7.708 1.00 98.62 103 LEU A O 1
ATOM 793 N N . CYS A 1 104 ? 6.097 1.604 -7.702 1.00 98.19 104 CYS A N 1
ATOM 794 C CA . CYS A 1 104 ? 6.530 1.458 -9.094 1.00 98.19 104 CYS A CA 1
ATOM 795 C C . CYS A 1 104 ? 7.388 0.200 -9.333 1.00 98.19 104 CYS A C 1
ATOM 797 O O . CYS A 1 104 ? 7.341 -0.370 -10.421 1.00 98.19 104 CYS A O 1
ATOM 799 N N . VAL A 1 105 ? 8.135 -0.260 -8.321 1.00 97.75 105 VAL A N 1
ATOM 800 C CA . VAL A 1 105 ? 8.942 -1.494 -8.369 1.00 97.75 105 VAL A CA 1
ATOM 801 C C . VAL A 1 105 ? 8.024 -2.712 -8.447 1.00 97.75 105 VAL A C 1
ATOM 803 O O . VAL A 1 105 ? 8.190 -3.558 -9.324 1.00 97.75 105 VAL A O 1
ATOM 806 N N . VAL A 1 106 ? 7.016 -2.765 -7.572 1.00 96.38 106 VAL A N 1
ATOM 807 C CA . VAL A 1 106 ? 6.020 -3.848 -7.538 1.00 96.38 106 VAL A CA 1
ATOM 808 C C . VAL A 1 106 ? 5.184 -3.871 -8.814 1.00 96.38 106 VAL A C 1
ATOM 810 O O . VAL A 1 106 ? 4.908 -4.948 -9.346 1.00 96.38 106 VAL A O 1
ATOM 813 N N . SER A 1 107 ? 4.806 -2.699 -9.321 1.00 95.62 107 SER A N 1
ATOM 814 C CA . SER A 1 107 ? 3.908 -2.579 -10.475 1.00 95.62 107 SER A CA 1
ATOM 815 C C . SER A 1 107 ? 4.627 -2.718 -11.817 1.00 95.62 107 SER A C 1
ATOM 817 O O . SER A 1 107 ? 3.983 -2.945 -12.838 1.00 95.62 107 SER A O 1
ATOM 819 N N . CYS A 1 108 ? 5.964 -2.642 -11.839 1.00 94.94 108 CYS A N 1
ATOM 820 C CA . CYS A 1 108 ? 6.735 -2.886 -13.050 1.00 94.94 108 CYS A CA 1
ATOM 821 C C . CYS A 1 108 ? 6.620 -4.367 -13.466 1.00 94.94 108 CYS A C 1
ATOM 823 O O . CYS A 1 108 ? 7.152 -5.241 -12.775 1.00 94.94 108 CYS A O 1
ATOM 825 N N . PRO A 1 109 ? 5.990 -4.670 -14.613 1.00 91.56 109 PRO A N 1
ATOM 826 C CA . PRO A 1 109 ? 5.687 -6.043 -15.014 1.00 91.56 109 PRO A CA 1
ATOM 827 C C . PRO A 1 109 ? 6.942 -6.866 -15.309 1.00 91.56 109 PRO A C 1
ATOM 829 O O . PRO A 1 109 ? 7.001 -8.050 -15.004 1.00 91.56 109 PRO A O 1
ATOM 832 N N . VAL A 1 110 ? 7.966 -6.221 -15.869 1.00 91.69 110 VAL A N 1
ATOM 833 C CA . VAL A 1 110 ? 9.236 -6.854 -16.251 1.00 91.69 110 VAL A CA 1
ATOM 834 C C . VAL A 1 110 ? 10.335 -6.677 -15.203 1.00 91.69 110 VAL A C 1
ATOM 836 O O . VAL A 1 110 ? 11.486 -7.014 -15.457 1.00 91.69 110 VAL A O 1
ATOM 839 N N . GLY A 1 111 ? 10.013 -6.108 -14.034 1.00 93.94 111 GLY A N 1
ATOM 840 C CA . GLY A 1 111 ? 10.968 -5.917 -12.938 1.00 93.94 111 GLY A CA 1
ATOM 841 C C . GLY A 1 111 ? 12.158 -5.013 -13.279 1.00 93.94 111 GLY A C 1
ATOM 842 O O . GLY A 1 111 ? 13.248 -5.218 -12.747 1.00 93.94 111 GLY A O 1
ATOM 843 N N . ALA A 1 112 ? 11.992 -4.053 -14.195 1.00 94.69 112 ALA A N 1
ATOM 844 C CA . ALA A 1 112 ? 13.053 -3.141 -14.641 1.00 94.69 112 ALA A CA 1
ATOM 845 C C . ALA A 1 112 ? 13.384 -2.025 -13.637 1.00 94.69 112 ALA A C 1
ATOM 847 O O . ALA A 1 112 ? 14.409 -1.357 -13.778 1.00 94.69 112 ALA A O 1
ATOM 848 N N . ILE A 1 113 ? 12.514 -1.804 -12.652 1.00 97.25 113 ILE A N 1
ATOM 849 C CA . ILE A 1 113 ? 12.695 -0.809 -11.595 1.00 97.25 113 ILE A CA 1
ATOM 850 C C . ILE A 1 113 ? 13.085 -1.544 -10.314 1.00 97.25 113 ILE A C 1
ATOM 852 O O . ILE A 1 113 ? 12.512 -2.590 -10.023 1.00 97.25 113 ILE A O 1
ATOM 856 N N . TYR A 1 114 ? 14.039 -1.008 -9.558 1.00 97.06 114 TYR A N 1
ATOM 857 C CA . TYR A 1 114 ? 14.489 -1.553 -8.274 1.00 97.06 114 TYR A CA 1
ATOM 858 C C . TYR A 1 114 ? 14.837 -0.419 -7.299 1.00 97.06 114 TYR A C 1
ATOM 860 O O . TYR A 1 114 ? 15.073 0.710 -7.725 1.00 97.06 114 TYR A O 1
ATOM 868 N N . ILE A 1 115 ? 14.865 -0.694 -5.992 1.00 97.44 115 ILE A N 1
ATOM 869 C CA . ILE A 1 115 ? 15.327 0.275 -4.983 1.00 97.44 115 ILE A CA 1
ATOM 870 C C . ILE A 1 115 ? 16.841 0.155 -4.840 1.00 97.44 115 ILE A C 1
ATOM 872 O O . ILE A 1 115 ? 17.322 -0.890 -4.418 1.00 97.44 115 ILE A O 1
ATOM 876 N N . GLY A 1 116 ? 17.586 1.199 -5.195 1.00 95.06 116 GLY A N 1
ATOM 877 C CA . GLY A 1 116 ? 19.047 1.222 -5.123 1.00 95.06 116 GLY A CA 1
ATOM 878 C C . GLY A 1 116 ? 19.608 1.452 -3.718 1.00 95.06 116 GLY A C 1
ATOM 879 O O . GLY A 1 116 ? 18.879 1.577 -2.737 1.00 95.06 116 GLY A O 1
ATOM 880 N N . LYS A 1 117 ? 20.939 1.572 -3.634 1.00 90.31 117 LYS A N 1
ATOM 881 C CA . LYS A 1 117 ? 21.690 1.730 -2.370 1.00 90.31 117 LYS A CA 1
ATOM 882 C C . LYS A 1 117 ? 21.319 2.970 -1.554 1.00 90.31 117 LYS A C 1
ATOM 884 O O . LYS A 1 117 ? 21.505 2.986 -0.343 1.00 90.31 117 LYS A O 1
ATOM 889 N N . GLU A 1 118 ? 20.809 4.005 -2.212 1.00 90.75 118 GLU A N 1
ATOM 890 C CA . GLU A 1 118 ? 20.368 5.249 -1.569 1.00 90.75 118 GLU A CA 1
ATOM 891 C C . GLU A 1 118 ? 18.895 5.189 -1.111 1.00 90.75 118 GLU A C 1
ATOM 893 O O . GLU A 1 118 ? 18.340 6.187 -0.653 1.00 90.75 118 GLU A O 1
ATOM 898 N N . ASP A 1 119 ? 18.272 4.006 -1.175 1.00 92.69 119 ASP A N 1
ATOM 899 C CA . ASP A 1 119 ? 16.846 3.735 -0.945 1.00 92.69 119 ASP A CA 1
ATOM 900 C C . ASP A 1 119 ? 15.900 4.524 -1.873 1.00 92.69 119 ASP A C 1
ATOM 902 O O . ASP A 1 119 ? 14.761 4.811 -1.519 1.00 92.69 119 ASP A O 1
ATOM 906 N N . VAL A 1 120 ? 16.369 4.857 -3.075 1.00 95.88 120 VAL A N 1
ATOM 907 C CA . VAL A 1 120 ? 15.587 5.508 -4.137 1.00 95.88 120 VAL A CA 1
ATOM 908 C C . VAL A 1 120 ? 15.343 4.533 -5.281 1.00 95.88 120 VAL A C 1
ATOM 910 O O . VAL A 1 120 ? 16.138 3.619 -5.515 1.00 95.88 120 VAL A O 1
ATOM 913 N N . ALA A 1 121 ? 14.237 4.707 -5.997 1.00 97.62 121 ALA A N 1
ATOM 914 C CA . ALA A 1 121 ? 13.926 3.873 -7.149 1.00 97.62 121 ALA A CA 1
ATOM 915 C C . ALA A 1 121 ? 14.847 4.203 -8.341 1.00 97.62 121 ALA A C 1
ATOM 917 O O . ALA A 1 121 ? 15.131 5.363 -8.627 1.00 97.62 121 ALA A O 1
ATOM 918 N N . ILE A 1 122 ? 15.306 3.168 -9.044 1.00 97.56 122 ILE A N 1
ATOM 919 C CA . ILE A 1 122 ? 16.207 3.250 -10.198 1.00 97.56 122 ILE A CA 1
ATOM 920 C C . ILE A 1 122 ? 15.623 2.415 -11.337 1.00 97.56 122 ILE A C 1
ATOM 922 O O . ILE A 1 122 ? 15.175 1.291 -11.122 1.00 97.56 122 ILE A O 1
ATOM 926 N N . ILE A 1 123 ? 15.662 2.951 -12.559 1.00 96.50 123 ILE A N 1
ATOM 927 C CA . ILE A 1 123 ? 15.230 2.261 -13.782 1.00 96.50 123 ILE A CA 1
ATOM 928 C C . ILE A 1 123 ? 16.461 1.679 -14.482 1.00 96.50 123 ILE A C 1
ATOM 930 O O . ILE A 1 123 ? 17.333 2.430 -14.930 1.00 96.50 123 ILE A O 1
ATOM 934 N N . ASN A 1 124 ? 16.526 0.355 -14.641 1.00 95.25 124 ASN A N 1
ATOM 935 C CA . ASN A 1 124 ? 17.554 -0.256 -15.479 1.00 95.25 124 ASN A CA 1
ATOM 936 C C . ASN A 1 124 ? 17.223 -0.054 -16.967 1.00 95.25 124 ASN A C 1
ATOM 938 O O . ASN A 1 124 ? 16.127 -0.384 -17.413 1.00 95.25 124 ASN A O 1
ATOM 942 N N . ARG A 1 125 ? 18.186 0.468 -17.735 1.00 90.25 125 ARG A N 1
ATOM 943 C CA . ARG A 1 125 ? 18.077 0.724 -19.189 1.00 90.25 125 ARG A CA 1
ATOM 944 C C . ARG A 1 125 ? 19.177 0.030 -20.002 1.00 90.25 125 ARG A C 1
ATOM 946 O O . ARG A 1 125 ? 19.534 0.460 -21.097 1.00 90.25 125 ARG A O 1
ATOM 953 N N . LYS A 1 126 ? 19.806 -1.009 -19.446 1.00 82.56 126 LYS A N 1
ATOM 954 C CA . LYS A 1 126 ? 20.865 -1.750 -20.146 1.00 82.56 126 LYS A CA 1
ATOM 955 C C . LYS A 1 126 ? 20.250 -2.649 -21.222 1.00 82.56 126 LYS A C 1
ATOM 957 O O . LYS A 1 126 ? 19.913 -3.799 -20.969 1.00 82.56 126 LYS A O 1
ATOM 962 N N . ASN A 1 127 ? 20.159 -2.124 -22.441 1.00 67.31 127 ASN A N 1
ATOM 963 C CA . ASN A 1 127 ? 19.416 -2.725 -23.554 1.00 67.31 127 ASN A CA 1
ATOM 964 C C . ASN A 1 127 ? 20.198 -3.768 -24.383 1.00 67.31 127 ASN A C 1
ATOM 966 O O . ASN A 1 127 ? 19.950 -3.916 -25.574 1.00 67.31 127 ASN A O 1
ATOM 970 N N . GLN A 1 128 ? 21.146 -4.506 -23.794 1.00 65.69 128 GLN A N 1
ATOM 971 C CA . GLN A 1 128 ? 22.050 -5.390 -24.561 1.00 65.69 128 GLN A CA 1
ATOM 972 C C . GLN A 1 128 ? 21.314 -6.503 -25.348 1.00 65.69 128 GLN A C 1
ATOM 974 O O . GLN A 1 128 ? 21.765 -6.919 -26.422 1.00 65.69 128 GLN A O 1
ATOM 979 N N . SER A 1 129 ? 20.141 -6.923 -24.865 1.00 69.94 129 SER A N 1
ATOM 980 C CA . SER A 1 129 ? 19.327 -8.003 -25.448 1.00 69.94 129 SER A CA 1
ATOM 981 C C . SER A 1 129 ? 17.989 -7.527 -26.025 1.00 69.94 129 SER A C 1
ATOM 983 O O . SER A 1 129 ? 17.072 -8.331 -26.177 1.00 69.94 129 SER A O 1
ATOM 985 N N . MET A 1 130 ? 17.856 -6.231 -26.324 1.00 78.56 130 MET A N 1
ATOM 986 C CA . MET A 1 130 ? 16.592 -5.632 -26.767 1.00 78.56 130 MET A CA 1
ATOM 987 C C . MET A 1 130 ? 16.762 -4.870 -28.078 1.00 78.56 130 MET A C 1
ATOM 989 O O . MET A 1 130 ? 17.859 -4.423 -28.417 1.00 78.56 130 MET A O 1
ATOM 993 N N . GLU A 1 131 ? 15.669 -4.730 -28.809 1.00 79.56 131 GLU A N 1
ATOM 994 C CA . GLU A 1 131 ? 15.585 -4.019 -30.079 1.00 79.56 131 GLU A CA 1
ATOM 995 C C . GLU A 1 131 ? 14.343 -3.121 -30.100 1.00 79.56 131 GLU A C 1
ATOM 997 O O . GLU A 1 131 ? 13.381 -3.344 -29.360 1.00 79.56 131 GLU A O 1
ATOM 1002 N N . PHE A 1 132 ? 14.401 -2.052 -30.896 1.00 79.69 132 PHE A N 1
ATOM 1003 C CA . PHE A 1 132 ? 13.284 -1.120 -31.022 1.00 79.69 132 PHE A CA 1
ATOM 1004 C C . PHE A 1 132 ? 12.072 -1.818 -31.635 1.00 79.69 132 PHE A C 1
ATOM 1006 O O . PHE A 1 132 ? 12.201 -2.654 -32.532 1.00 79.69 132 PHE A O 1
ATOM 1013 N N . SER A 1 133 ? 10.896 -1.442 -31.151 1.00 73.44 133 SER A N 1
ATOM 1014 C CA . SER A 1 133 ? 9.620 -1.910 -31.662 1.00 73.44 133 SER A CA 1
ATOM 1015 C C . SER A 1 133 ? 8.686 -0.722 -31.845 1.00 73.44 133 SER A C 1
ATOM 1017 O O . SER A 1 133 ? 8.521 0.091 -30.934 1.00 73.44 133 SER A O 1
ATOM 1019 N N . ASP A 1 134 ? 8.058 -0.644 -33.017 1.00 70.44 134 ASP A N 1
ATOM 1020 C CA . ASP A 1 134 ? 6.919 0.251 -33.248 1.00 70.44 134 ASP A CA 1
ATOM 1021 C C . ASP A 1 134 ? 5.621 -0.320 -32.650 1.00 70.44 134 ASP A C 1
ATOM 1023 O O . ASP A 1 134 ? 4.618 0.387 -32.545 1.00 70.44 134 ASP A O 1
ATOM 1027 N N . GLU A 1 135 ? 5.640 -1.594 -32.241 1.00 68.81 135 GLU A N 1
ATOM 1028 C CA . GLU A 1 135 ? 4.530 -2.247 -31.559 1.00 68.81 135 GLU A CA 1
ATOM 1029 C C . GLU A 1 135 ? 4.666 -2.140 -30.034 1.00 68.81 135 GLU A C 1
ATOM 1031 O O . GLU A 1 135 ? 5.754 -2.395 -29.496 1.00 68.81 135 GLU A O 1
ATOM 1036 N N . PRO A 1 136 ? 3.567 -1.808 -29.331 1.00 66.69 136 PRO A N 1
ATOM 1037 C CA . PRO A 1 136 ? 3.554 -1.719 -27.880 1.00 66.69 136 PRO A CA 1
ATOM 1038 C C . PRO A 1 136 ? 3.848 -3.077 -27.239 1.00 66.69 136 PRO A C 1
ATOM 1040 O O . PRO A 1 136 ? 3.208 -4.079 -27.561 1.00 66.69 136 PRO A O 1
ATOM 1043 N N . PHE A 1 137 ? 4.771 -3.111 -26.271 1.00 72.75 137 PHE A N 1
ATOM 1044 C CA . PHE A 1 137 ? 4.947 -4.307 -25.451 1.00 72.75 137 PHE A CA 1
ATOM 1045 C C . PHE A 1 137 ? 3.739 -4.475 -24.523 1.00 72.75 137 PHE A C 1
ATOM 1047 O O . PHE A 1 137 ? 3.548 -3.682 -23.596 1.00 72.75 137 PHE A O 1
ATOM 1054 N N . GLN A 1 138 ? 2.948 -5.518 -24.778 1.00 70.44 138 GLN A N 1
ATOM 1055 C CA . GLN A 1 138 ? 1.869 -5.960 -23.902 1.00 70.44 138 GLN A CA 1
ATOM 1056 C C . GLN A 1 138 ? 2.368 -7.065 -22.980 1.00 70.44 138 GLN A C 1
ATOM 1058 O O . GLN A 1 138 ? 2.931 -8.077 -23.407 1.00 70.44 138 GLN A O 1
ATOM 1063 N N . VAL A 1 139 ? 2.144 -6.861 -21.690 1.00 69.19 139 VAL A N 1
ATOM 1064 C CA . VAL A 1 139 ? 2.560 -7.789 -20.647 1.00 69.19 139 VAL A CA 1
ATOM 1065 C C . VAL A 1 139 ? 1.704 -9.051 -20.722 1.00 69.19 139 VAL A C 1
ATOM 1067 O O . VAL A 1 139 ? 0.482 -8.987 -20.618 1.00 69.19 139 VAL A O 1
ATOM 1070 N N . LYS A 1 140 ? 2.344 -10.213 -20.864 1.00 69.69 140 LYS A N 1
ATOM 1071 C CA . LYS A 1 140 ? 1.702 -11.522 -20.656 1.00 69.69 140 LYS A CA 1
ATOM 1072 C C . LYS A 1 140 ? 1.883 -11.965 -19.200 1.00 69.69 140 LYS A C 1
ATOM 1074 O O . LYS A 1 140 ? 2.592 -11.308 -18.446 1.00 69.69 140 LYS A O 1
ATOM 1079 N N . CYS A 1 141 ? 1.241 -13.056 -18.781 1.00 69.75 141 CYS A N 1
ATOM 1080 C CA . CYS A 1 141 ? 1.403 -13.586 -17.424 1.00 69.75 141 CYS A CA 1
ATOM 1081 C C . CYS A 1 141 ? 2.889 -13.822 -17.097 1.00 69.75 141 CYS A C 1
ATOM 1083 O O . CYS A 1 141 ? 3.521 -14.695 -17.685 1.00 69.75 141 CYS A O 1
ATOM 1085 N N . ILE A 1 142 ? 3.419 -13.045 -16.150 1.00 81.56 142 ILE A N 1
ATOM 1086 C CA . ILE A 1 142 ? 4.788 -13.151 -15.642 1.00 81.56 142 ILE A CA 1
ATOM 1087 C C . ILE A 1 142 ? 4.711 -13.612 -14.192 1.00 81.56 142 ILE A C 1
ATOM 1089 O O . ILE A 1 142 ? 4.026 -13.001 -13.367 1.00 81.56 142 ILE A O 1
ATOM 1093 N N . VAL A 1 143 ? 5.434 -14.677 -13.869 1.00 86.88 143 VAL A N 1
ATOM 1094 C CA . VAL A 1 143 ? 5.542 -15.183 -12.502 1.00 86.88 143 VAL A CA 1
ATOM 1095 C C . VAL A 1 143 ? 6.567 -14.347 -11.736 1.00 86.88 143 VAL A C 1
ATOM 1097 O O . VAL A 1 143 ? 7.694 -14.163 -12.191 1.00 86.88 143 VAL A O 1
ATOM 1100 N N . LYS A 1 144 ? 6.194 -13.862 -10.549 1.00 88.50 144 LYS A N 1
ATOM 1101 C CA . LYS A 1 144 ? 7.101 -13.187 -9.610 1.00 88.50 144 LYS A CA 1
ATOM 1102 C C . LYS A 1 144 ? 7.555 -14.196 -8.559 1.00 88.50 144 LYS A C 1
ATOM 1104 O O . LYS A 1 144 ? 6.728 -14.711 -7.813 1.00 88.50 144 LYS A O 1
ATOM 1109 N N . SER A 1 145 ? 8.847 -14.515 -8.521 1.00 82.25 145 SER A N 1
ATOM 1110 C CA . SER A 1 145 ? 9.366 -15.621 -7.695 1.00 82.25 145 SER A CA 1
ATOM 1111 C C . SER A 1 145 ? 9.768 -15.220 -6.270 1.00 82.25 145 SER A C 1
ATOM 1113 O O . SER A 1 145 ? 10.113 -16.077 -5.460 1.00 82.25 145 SER A O 1
ATOM 1115 N N . SER A 1 146 ? 9.801 -13.924 -5.972 1.00 86.38 146 SER A N 1
ATOM 1116 C CA . SER A 1 146 ? 10.248 -13.362 -4.696 1.00 86.38 146 SER A CA 1
ATOM 1117 C C . SER A 1 146 ? 9.525 -12.042 -4.418 1.00 86.38 146 SER A C 1
ATOM 1119 O O . SER A 1 146 ? 8.983 -11.441 -5.352 1.00 86.38 146 SER A O 1
ATOM 1121 N N . PRO A 1 147 ? 9.508 -11.559 -3.160 1.00 92.38 147 PRO A N 1
ATOM 1122 C CA . PRO A 1 147 ? 9.083 -10.195 -2.894 1.00 92.38 147 PRO A CA 1
ATOM 1123 C C . PRO A 1 147 ? 9.968 -9.212 -3.661 1.00 92.38 147 PRO A C 1
ATOM 1125 O O . PRO A 1 147 ? 11.189 -9.367 -3.726 1.00 92.38 147 PRO A O 1
ATOM 1128 N N . ALA A 1 148 ? 9.343 -8.178 -4.209 1.00 94.62 148 ALA A N 1
ATOM 1129 C CA . ALA A 1 148 ? 10.021 -7.130 -4.953 1.00 94.62 148 ALA A CA 1
ATOM 1130 C C . ALA A 1 148 ? 10.980 -6.321 -4.075 1.00 94.62 148 ALA A C 1
ATOM 1132 O O . ALA A 1 148 ? 12.016 -5.845 -4.536 1.00 94.62 148 ALA A O 1
ATOM 1133 N N . ILE A 1 149 ? 10.630 -6.171 -2.797 1.00 96.25 149 ILE A N 1
ATOM 1134 C CA . ILE A 1 149 ? 11.432 -5.488 -1.787 1.00 96.25 149 ILE A CA 1
ATOM 1135 C C . ILE A 1 149 ? 11.353 -6.304 -0.501 1.00 96.25 149 ILE A C 1
ATOM 1137 O O . ILE A 1 149 ? 10.267 -6.565 0.013 1.00 96.25 149 ILE A O 1
ATOM 1141 N N . GLN A 1 150 ? 12.510 -6.669 0.050 1.00 94.12 150 GLN A N 1
ATOM 1142 C CA . GLN A 1 150 ? 12.571 -7.237 1.392 1.00 94.12 150 GLN A CA 1
ATOM 1143 C C . GLN A 1 150 ? 12.456 -6.113 2.424 1.00 94.12 150 GLN A C 1
ATOM 1145 O O . GLN A 1 150 ? 13.307 -5.209 2.478 1.00 94.12 150 GLN A O 1
ATOM 1150 N N . GLU A 1 151 ? 11.418 -6.184 3.255 1.00 95.31 151 GLU A N 1
ATOM 1151 C CA . GLU A 1 151 ? 11.183 -5.207 4.306 1.00 95.31 151 GLU A CA 1
ATOM 1152 C C . GLU A 1 151 ? 12.265 -5.259 5.389 1.00 95.31 151 GLU A C 1
ATOM 1154 O O . GLU A 1 151 ? 12.862 -6.302 5.663 1.00 95.31 151 GLU A O 1
ATOM 1159 N N . ASN A 1 152 ? 12.533 -4.109 6.003 1.00 96.25 152 ASN A N 1
ATOM 1160 C CA . ASN A 1 152 ? 13.236 -4.015 7.274 1.00 96.25 152 ASN A CA 1
ATOM 1161 C C . ASN A 1 152 ? 12.882 -2.705 7.981 1.00 96.25 152 ASN A C 1
ATOM 1163 O O . ASN A 1 152 ? 12.384 -1.764 7.358 1.00 96.25 152 ASN A O 1
ATOM 1167 N N . GLU A 1 153 ? 13.174 -2.637 9.279 1.00 97.25 153 GLU A N 1
ATOM 1168 C CA . GLU A 1 153 ? 12.895 -1.455 10.098 1.00 97.25 153 GLU A CA 1
ATOM 1169 C C . GLU A 1 153 ? 13.517 -0.172 9.526 1.00 97.25 153 GLU A C 1
ATOM 1171 O O . GLU A 1 153 ? 12.838 0.847 9.447 1.00 97.25 153 GLU A O 1
ATOM 1176 N N . LYS A 1 154 ? 14.786 -0.207 9.097 1.00 97.12 154 LYS A N 1
ATOM 1177 C CA . LYS A 1 154 ? 15.491 0.984 8.599 1.00 97.12 154 LYS A CA 1
ATOM 1178 C C . LYS A 1 154 ? 14.800 1.571 7.363 1.00 97.12 154 LYS A C 1
ATOM 1180 O O . LYS A 1 154 ? 14.571 2.778 7.328 1.00 97.12 154 LYS A O 1
ATOM 1185 N N . LYS A 1 155 ? 14.453 0.728 6.382 1.00 96.69 155 LYS A N 1
ATOM 1186 C CA . LYS A 1 155 ? 13.747 1.128 5.152 1.00 96.69 155 LYS A CA 1
ATOM 1187 C C . LYS A 1 155 ? 12.388 1.748 5.490 1.00 96.69 155 LYS A C 1
ATOM 1189 O O . LYS A 1 155 ? 12.101 2.863 5.070 1.00 96.69 155 LYS A O 1
ATOM 1194 N N . LEU A 1 156 ? 11.593 1.071 6.320 1.00 97.88 156 LEU A N 1
ATOM 1195 C CA . LEU A 1 156 ? 10.257 1.533 6.712 1.00 97.88 156 LEU A CA 1
ATOM 1196 C C . LEU A 1 156 ? 10.294 2.859 7.484 1.00 97.88 156 LEU A C 1
ATOM 1198 O O . LEU A 1 156 ? 9.563 3.786 7.143 1.00 97.88 156 LEU A O 1
ATOM 1202 N N . ARG A 1 157 ? 11.187 2.993 8.473 1.00 97.88 157 ARG A N 1
ATOM 1203 C CA . ARG A 1 157 ? 11.351 4.253 9.219 1.00 97.88 157 ARG A CA 1
ATOM 1204 C C . ARG A 1 157 ? 11.833 5.391 8.330 1.00 97.88 157 ARG A C 1
ATOM 1206 O O . ARG A 1 157 ? 11.408 6.522 8.537 1.00 97.88 157 ARG A O 1
ATOM 1213 N N . LYS A 1 158 ? 12.696 5.112 7.348 1.00 98.00 158 LYS A N 1
ATOM 1214 C CA . LYS A 1 158 ? 13.135 6.119 6.375 1.00 98.00 158 LYS A CA 1
ATOM 1215 C C . LYS A 1 158 ? 11.964 6.613 5.524 1.00 98.00 158 LYS A C 1
ATOM 1217 O O . LYS A 1 158 ? 11.814 7.822 5.407 1.00 98.00 158 LYS A O 1
ATOM 1222 N N . ILE A 1 159 ? 11.112 5.716 5.016 1.00 98.31 159 ILE A N 1
ATOM 1223 C CA . ILE A 1 159 ? 9.896 6.089 4.268 1.00 98.31 159 ILE A CA 1
ATOM 1224 C C . ILE A 1 159 ? 8.992 6.983 5.130 1.00 98.31 159 ILE A C 1
ATOM 1226 O O . ILE A 1 159 ? 8.640 8.080 4.707 1.00 98.31 159 ILE A O 1
ATOM 1230 N N . ILE A 1 160 ? 8.672 6.556 6.358 1.00 98.31 160 ILE A N 1
ATOM 1231 C CA . ILE A 1 160 ? 7.816 7.322 7.284 1.00 98.31 160 ILE A CA 1
ATOM 1232 C C . ILE A 1 160 ? 8.422 8.697 7.584 1.00 98.31 160 ILE A C 1
ATOM 1234 O O . ILE A 1 160 ? 7.718 9.705 7.561 1.00 98.31 160 ILE A O 1
ATOM 1238 N N . LYS A 1 161 ? 9.736 8.754 7.833 1.00 98.19 161 LYS A N 1
ATOM 1239 C CA . LYS A 1 161 ? 10.454 10.008 8.072 1.00 98.19 161 LYS A CA 1
ATOM 1240 C C . LYS A 1 161 ? 10.323 10.960 6.882 1.00 98.19 161 LYS A C 1
ATOM 1242 O O . LYS A 1 161 ? 9.936 12.102 7.093 1.00 98.19 161 LYS A O 1
ATOM 1247 N N . LEU A 1 162 ? 10.617 10.489 5.667 1.00 98.00 162 LEU A N 1
ATOM 1248 C CA . LEU A 1 162 ? 10.543 11.314 4.459 1.00 98.00 162 LEU A CA 1
ATOM 1249 C C . LEU A 1 162 ? 9.122 11.834 4.232 1.00 98.00 162 LEU A C 1
ATOM 1251 O O . LEU A 1 162 ? 8.957 13.017 3.974 1.00 98.00 162 LEU A O 1
ATOM 1255 N N . ILE A 1 163 ? 8.098 10.991 4.417 1.00 98.06 163 ILE A N 1
ATOM 1256 C CA . ILE A 1 163 ? 6.694 11.424 4.344 1.00 98.06 163 ILE A CA 1
ATOM 1257 C C . ILE A 1 163 ? 6.420 12.544 5.353 1.00 98.06 163 ILE A C 1
ATOM 1259 O O . ILE A 1 163 ? 5.845 13.562 4.991 1.00 98.06 163 ILE A O 1
ATOM 1263 N N . ASN A 1 164 ? 6.847 12.387 6.608 1.00 97.06 164 ASN A N 1
ATOM 1264 C CA . ASN A 1 164 ? 6.586 13.368 7.665 1.00 97.06 164 ASN A CA 1
ATOM 1265 C C . ASN A 1 164 ? 7.292 14.719 7.456 1.00 97.06 164 ASN A C 1
ATOM 1267 O O . ASN A 1 164 ? 6.857 15.712 8.043 1.00 97.06 164 ASN A O 1
ATOM 1271 N N . GLU A 1 165 ? 8.364 14.750 6.660 1.00 96.88 165 GLU A N 1
ATOM 1272 C CA . GLU A 1 165 ? 9.120 15.957 6.299 1.00 96.88 165 GLU A CA 1
ATOM 1273 C C . GLU A 1 165 ? 8.504 16.714 5.104 1.00 96.88 165 GLU A C 1
ATOM 1275 O O . GLU A 1 165 ? 8.877 17.864 4.862 1.00 96.88 165 GLU A O 1
ATOM 1280 N N . LEU A 1 166 ? 7.544 16.118 4.384 1.00 96.31 166 LEU A N 1
ATOM 1281 C CA . LEU A 1 166 ? 6.871 16.757 3.249 1.00 96.31 166 LEU A CA 1
ATOM 1282 C C . LEU A 1 166 ? 5.782 17.752 3.701 1.00 96.31 166 LEU A C 1
ATOM 1284 O O . LEU A 1 166 ? 5.058 17.483 4.666 1.00 96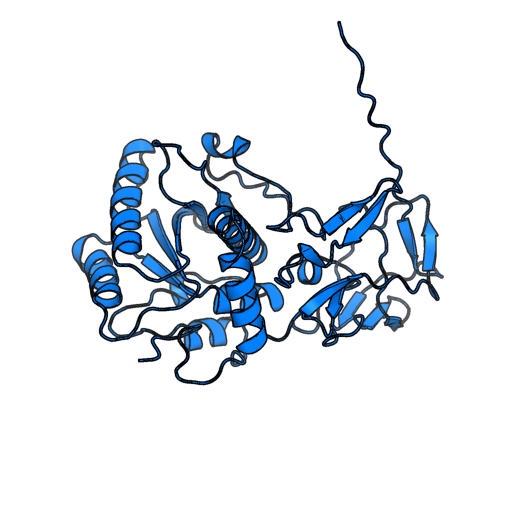.31 166 LEU A O 1
ATOM 1288 N N . PRO A 1 167 ? 5.591 18.882 2.989 1.00 94.31 167 PRO A N 1
ATOM 1289 C CA . PRO A 1 167 ? 4.517 19.837 3.284 1.00 94.31 167 PRO A CA 1
ATOM 1290 C C . PRO A 1 167 ? 3.109 19.233 3.179 1.00 94.31 167 PRO A C 1
ATOM 1292 O O . PRO A 1 167 ? 2.225 19.567 3.964 1.00 94.31 167 PRO A O 1
ATOM 1295 N N . ASP A 1 168 ? 2.904 18.327 2.227 1.00 93.69 168 ASP A N 1
ATOM 1296 C CA . ASP A 1 168 ? 1.643 17.659 1.898 1.00 93.69 168 ASP A CA 1
ATOM 1297 C C . ASP A 1 168 ? 1.581 16.217 2.435 1.00 93.69 168 ASP A C 1
ATOM 1299 O O . ASP A 1 168 ? 0.881 15.362 1.889 1.00 93.69 168 ASP A O 1
ATOM 1303 N N . ARG A 1 169 ? 2.288 15.948 3.543 1.00 95.44 169 ARG A N 1
ATOM 1304 C CA . ARG A 1 169 ? 2.461 14.619 4.158 1.00 95.44 169 ARG A CA 1
ATOM 1305 C C . ARG A 1 169 ? 1.192 13.765 4.261 1.00 95.44 169 ARG A C 1
ATOM 1307 O O . ARG A 1 169 ? 1.272 12.568 4.006 1.00 95.44 169 ARG A O 1
ATOM 1314 N N . THR A 1 170 ? 0.041 14.357 4.595 1.00 94.62 170 THR A N 1
ATOM 1315 C CA . THR A 1 170 ? -1.241 13.640 4.716 1.00 94.62 170 THR A CA 1
ATOM 1316 C C . THR A 1 170 ? -1.733 13.172 3.353 1.00 94.62 170 THR A C 1
ATOM 1318 O O . THR A 1 170 ? -2.059 12.006 3.183 1.00 94.62 170 THR A O 1
ATOM 1321 N N . SER A 1 171 ? -1.690 14.041 2.339 1.00 94.75 171 SER A N 1
ATOM 1322 C CA . SER A 1 171 ? -2.047 13.677 0.962 1.00 94.75 171 SER A CA 1
ATOM 1323 C C . SER A 1 171 ? -1.135 12.569 0.428 1.00 94.75 171 SER A C 1
ATOM 1325 O O . SER A 1 171 ? -1.608 11.580 -0.134 1.00 94.75 171 SER A O 1
ATOM 1327 N N . VAL A 1 172 ? 0.175 12.683 0.668 1.00 97.19 172 VAL A N 1
ATOM 1328 C CA . VAL A 1 172 ? 1.167 11.673 0.267 1.00 97.19 172 VAL A CA 1
ATOM 1329 C C . VAL A 1 172 ? 0.915 10.336 0.967 1.00 97.19 172 VAL A C 1
ATOM 1331 O O . VAL A 1 172 ? 0.939 9.290 0.312 1.00 97.19 172 VAL A O 1
ATOM 1334 N N . LEU A 1 173 ? 0.645 10.347 2.277 1.00 98.00 173 LEU A N 1
ATOM 1335 C CA . LEU A 1 173 ? 0.335 9.137 3.036 1.00 98.00 173 LEU A CA 1
ATOM 1336 C C . LEU A 1 173 ? -0.973 8.494 2.554 1.00 98.00 173 LEU A C 1
ATOM 1338 O O . LEU A 1 173 ? -0.987 7.291 2.291 1.00 98.00 173 LEU A O 1
ATOM 1342 N N . ASN A 1 174 ? -2.026 9.286 2.345 1.00 97.00 174 ASN A N 1
ATOM 1343 C CA . ASN A 1 174 ? -3.323 8.803 1.870 1.00 97.00 174 ASN A CA 1
ATOM 1344 C C . ASN A 1 174 ? -3.199 8.165 0.481 1.00 97.00 174 ASN A C 1
ATOM 1346 O O . ASN A 1 174 ? -3.673 7.047 0.269 1.00 97.00 174 ASN A O 1
ATOM 1350 N N . LYS A 1 175 ? -2.480 8.809 -0.452 1.00 97.25 175 LYS A N 1
ATOM 1351 C CA . LYS A 1 175 ? -2.173 8.236 -1.776 1.00 97.25 175 LYS A CA 1
ATOM 1352 C C . LYS A 1 175 ? -1.392 6.922 -1.657 1.00 97.25 175 LYS A C 1
ATOM 1354 O O . LYS A 1 175 ? -1.740 5.952 -2.331 1.00 97.25 175 LYS A O 1
ATOM 1359 N N . LEU A 1 176 ? -0.367 6.866 -0.799 1.00 98.56 176 LEU A N 1
ATOM 1360 C CA . LEU A 1 176 ? 0.438 5.657 -0.581 1.00 98.56 176 LEU A CA 1
ATOM 1361 C C . LEU A 1 176 ? -0.422 4.500 -0.062 1.00 98.56 176 LEU A C 1
ATOM 1363 O O . LEU A 1 176 ? -0.351 3.394 -0.599 1.00 98.56 176 LEU A O 1
ATOM 1367 N N . VAL A 1 177 ? -1.229 4.752 0.967 1.00 98.50 177 VAL A N 1
ATOM 1368 C CA . VAL A 1 177 ? -2.101 3.747 1.581 1.00 98.50 177 VAL A CA 1
ATOM 1369 C C . VAL A 1 177 ? -3.169 3.290 0.596 1.00 98.50 177 VAL A C 1
ATOM 1371 O O . VAL A 1 177 ? -3.289 2.089 0.378 1.00 98.50 177 VAL A O 1
ATOM 1374 N N . CYS A 1 178 ? -3.864 4.212 -0.072 1.00 97.25 178 CYS A N 1
ATOM 1375 C CA . CYS A 1 178 ? -4.887 3.886 -1.067 1.00 97.25 178 CYS A CA 1
ATOM 1376 C C . CYS A 1 178 ? -4.332 2.989 -2.184 1.00 97.25 178 CYS A C 1
ATOM 1378 O O . CYS A 1 178 ? -4.886 1.926 -2.460 1.00 97.25 178 CYS A O 1
ATOM 1380 N N . LYS A 1 179 ? -3.183 3.349 -2.773 1.00 97.94 179 LYS A N 1
ATOM 1381 C CA . LYS A 1 179 ? -2.559 2.531 -3.824 1.00 97.94 179 LYS A CA 1
ATOM 1382 C C . LYS A 1 179 ? -2.046 1.188 -3.305 1.00 97.94 179 LYS A C 1
ATOM 1384 O O . LYS A 1 179 ? -2.121 0.195 -4.021 1.00 97.94 179 LYS A O 1
ATOM 1389 N N . SER A 1 180 ? -1.573 1.127 -2.062 1.00 98.38 180 SER A N 1
ATOM 1390 C CA . SER A 1 180 ? -1.160 -0.139 -1.441 1.00 98.38 180 SER A CA 1
ATOM 1391 C C . SER A 1 180 ? -2.356 -1.059 -1.157 1.00 98.38 180 SER A C 1
ATOM 1393 O O . SER A 1 180 ? -2.264 -2.266 -1.367 1.00 98.38 180 SER A O 1
ATOM 1395 N N . LEU A 1 181 ? -3.498 -0.511 -0.729 1.00 97.62 181 LEU A N 1
ATOM 1396 C CA . LEU A 1 181 ? -4.742 -1.269 -0.546 1.00 97.62 181 LEU A CA 1
ATOM 1397 C C . LEU A 1 181 ? -5.245 -1.831 -1.886 1.00 97.62 181 LEU A C 1
ATOM 1399 O O . LEU A 1 181 ? -5.467 -3.036 -1.987 1.00 97.62 181 LEU A O 1
ATOM 1403 N N . GLN A 1 182 ? -5.264 -1.010 -2.942 1.00 96.38 182 GLN A N 1
ATOM 1404 C CA . GLN A 1 182 ? -5.598 -1.452 -4.307 1.00 96.38 182 GLN A CA 1
ATOM 1405 C C . GLN A 1 182 ? -4.684 -2.594 -4.782 1.00 96.38 182 GLN A C 1
ATOM 1407 O O . GLN A 1 182 ? -5.160 -3.630 -5.243 1.00 96.38 182 GLN A O 1
ATOM 1412 N N . LEU A 1 183 ? -3.363 -2.461 -4.609 1.00 96.38 183 LEU A N 1
ATOM 1413 C CA . LEU A 1 183 ? -2.400 -3.505 -4.993 1.00 96.38 183 LEU A CA 1
ATOM 1414 C C . LEU A 1 183 ? -2.490 -4.782 -4.145 1.00 96.38 183 LEU A C 1
ATOM 1416 O O . LEU A 1 183 ? -1.997 -5.826 -4.571 1.00 96.38 183 LEU A O 1
ATOM 1420 N N . THR A 1 184 ? -3.103 -4.713 -2.964 1.00 96.25 184 THR A N 1
ATOM 1421 C CA . THR A 1 184 ? -3.353 -5.875 -2.098 1.00 96.25 184 THR A CA 1
ATOM 1422 C C . THR A 1 184 ? -4.776 -6.424 -2.247 1.00 96.25 184 THR A C 1
ATOM 1424 O O . THR A 1 184 ? -5.178 -7.303 -1.484 1.00 96.25 184 THR A O 1
ATOM 1427 N N . GLY A 1 185 ? -5.507 -5.977 -3.276 1.00 93.31 185 GLY A N 1
ATOM 1428 C CA . GLY A 1 185 ? -6.801 -6.525 -3.680 1.00 93.31 185 GLY A CA 1
ATOM 1429 C C . GLY A 1 185 ? -8.007 -5.913 -2.975 1.00 93.31 185 GLY A C 1
ATOM 1430 O O . GLY A 1 185 ? -9.069 -6.530 -2.982 1.00 93.31 185 GLY A O 1
ATOM 1431 N N . LEU A 1 186 ? -7.850 -4.743 -2.352 1.00 93.06 186 LEU A N 1
ATOM 1432 C CA . LEU A 1 186 ? -8.956 -4.004 -1.759 1.00 93.06 186 LEU A CA 1
ATOM 1433 C C . LEU A 1 186 ? -9.301 -2.786 -2.623 1.00 93.06 186 LEU A C 1
ATOM 1435 O O . LEU A 1 186 ? -8.477 -1.889 -2.807 1.00 93.06 186 LEU A O 1
ATOM 1439 N N . ASP A 1 187 ? -10.528 -2.753 -3.138 1.00 93.12 187 ASP A N 1
ATOM 1440 C CA . ASP A 1 187 ? -11.016 -1.659 -3.974 1.00 93.12 187 ASP A CA 1
ATOM 1441 C C . ASP A 1 187 ? -11.236 -0.421 -3.106 1.00 93.12 187 ASP A C 1
ATOM 1443 O O . ASP A 1 187 ? -12.231 -0.321 -2.392 1.00 93.12 187 ASP A O 1
ATOM 1447 N N . THR A 1 188 ? -10.277 0.504 -3.140 1.00 94.94 188 THR A N 1
ATOM 1448 C CA . THR A 1 188 ? -10.236 1.693 -2.277 1.00 94.94 188 THR A CA 1
ATOM 1449 C C . THR A 1 188 ? -10.311 2.976 -3.098 1.00 94.94 188 THR A C 1
ATOM 1451 O O . THR A 1 188 ? -9.592 3.137 -4.086 1.00 94.94 188 THR A O 1
ATOM 1454 N N . ASN A 1 189 ? -11.123 3.936 -2.663 1.00 94.25 189 ASN A N 1
ATOM 1455 C CA . ASN A 1 189 ? -11.208 5.281 -3.223 1.00 94.25 189 ASN A CA 1
ATOM 1456 C C . ASN A 1 189 ? -10.908 6.340 -2.164 1.00 94.25 189 ASN A C 1
ATOM 1458 O O . ASN A 1 189 ? -11.424 6.270 -1.052 1.00 94.25 189 ASN A O 1
ATOM 1462 N N . LEU A 1 190 ? -10.109 7.346 -2.527 1.00 93.69 190 LEU A N 1
ATOM 1463 C CA . LEU A 1 190 ? -9.872 8.506 -1.663 1.00 93.69 190 LEU A CA 1
ATOM 1464 C C . LEU A 1 190 ? -11.121 9.384 -1.587 1.00 93.69 190 LEU A C 1
ATOM 1466 O O . LEU A 1 190 ? -11.817 9.563 -2.591 1.00 93.69 190 LEU A O 1
ATOM 1470 N N . THR A 1 191 ? -11.375 9.980 -0.432 1.00 91.12 191 THR A N 1
ATOM 1471 C CA . THR A 1 191 ? -12.374 11.046 -0.297 1.00 91.12 191 THR A CA 1
ATOM 1472 C C . THR A 1 191 ? -11.748 12.406 -0.607 1.00 91.12 191 THR A C 1
ATOM 1474 O O . THR A 1 191 ? -10.526 12.554 -0.706 1.00 91.12 191 THR A O 1
ATOM 1477 N N . ARG A 1 192 ? -12.582 13.425 -0.848 1.00 77.69 192 ARG A N 1
ATOM 1478 C CA . ARG A 1 192 ? -12.072 14.783 -1.071 1.00 77.69 192 ARG A CA 1
ATOM 1479 C C . ARG A 1 192 ? -11.711 15.407 0.268 1.00 77.69 192 ARG A C 1
ATOM 1481 O O . ARG A 1 192 ? -12.562 15.538 1.143 1.00 77.69 192 ARG A O 1
ATOM 1488 N N . GLN A 1 193 ? -10.492 15.920 0.370 1.00 68.94 193 GLN A N 1
ATOM 1489 C CA . GLN A 1 193 ? -10.105 16.730 1.517 1.00 68.94 193 GLN A CA 1
ATOM 1490 C C . GLN A 1 193 ? -11.021 17.964 1.628 1.00 68.94 193 GLN A C 1
ATOM 1492 O O . GLN A 1 193 ? -11.122 18.761 0.694 1.00 68.94 193 GLN A O 1
ATOM 1497 N N . GLY A 1 194 ? -11.689 18.116 2.775 1.00 62.44 194 GLY A N 1
ATOM 1498 C CA . GLY A 1 194 ? -12.619 19.220 3.044 1.00 62.44 194 GLY A CA 1
ATOM 1499 C C . GLY A 1 194 ? -14.073 18.973 2.627 1.00 62.44 194 GLY A C 1
ATOM 1500 O O . GLY A 1 194 ? -14.900 19.873 2.785 1.00 62.44 194 GLY A O 1
ATOM 1501 N N . ASP A 1 195 ? -14.415 17.783 2.127 1.00 67.50 195 ASP A N 1
ATOM 1502 C CA . ASP A 1 195 ? -15.811 17.406 1.908 1.00 67.50 195 ASP A CA 1
ATOM 1503 C C . ASP A 1 195 ? -16.480 17.021 3.232 1.00 67.50 195 ASP A C 1
ATOM 1505 O O . ASP A 1 195 ? -16.164 16.024 3.870 1.00 67.50 195 ASP A O 1
ATOM 1509 N N . VAL A 1 196 ? -17.449 17.824 3.660 1.00 65.38 196 VAL A N 1
ATOM 1510 C CA . VAL A 1 196 ? -18.201 17.571 4.898 1.00 65.38 196 VAL A CA 1
ATOM 1511 C C . VAL A 1 196 ? -19.205 16.415 4.765 1.00 65.38 196 VAL A C 1
ATOM 1513 O O . VAL A 1 196 ? -19.799 15.988 5.767 1.00 65.38 196 VAL A O 1
ATOM 1516 N N . ASN A 1 197 ? -19.427 15.915 3.544 1.00 70.81 197 ASN A N 1
ATOM 1517 C CA . ASN A 1 197 ? -20.332 14.802 3.265 1.00 70.81 197 ASN A CA 1
ATOM 1518 C C . ASN A 1 197 ? -19.678 13.431 3.480 1.00 70.81 197 ASN A C 1
ATOM 1520 O O . ASN A 1 197 ? -20.371 12.474 3.825 1.00 70.81 197 ASN A O 1
ATOM 1524 N N . LEU A 1 198 ? -18.366 13.332 3.301 1.00 78.12 198 LEU A N 1
ATOM 1525 C CA . LEU A 1 198 ? -17.593 12.102 3.432 1.00 78.12 198 LEU A CA 1
ATOM 1526 C C . LEU A 1 198 ? -16.301 12.465 4.170 1.00 78.12 198 LEU A C 1
ATOM 1528 O O . LEU A 1 198 ? -15.436 13.104 3.582 1.00 78.12 198 LEU A O 1
ATOM 1532 N N . ARG A 1 199 ? -16.227 12.135 5.465 1.00 82.88 199 ARG A N 1
ATOM 1533 C CA . ARG A 1 199 ? -15.190 12.650 6.374 1.00 82.88 199 ARG A CA 1
ATOM 1534 C C . ARG A 1 199 ? -13.966 11.744 6.482 1.00 82.88 199 ARG A C 1
ATOM 1536 O O . ARG A 1 199 ? -12.873 12.294 6.538 1.00 82.88 199 ARG A O 1
ATOM 1543 N N . MET A 1 200 ? -14.152 10.425 6.422 1.00 91.62 200 MET A N 1
ATOM 1544 C CA . MET A 1 200 ? -13.043 9.472 6.392 1.00 91.62 200 MET A CA 1
ATOM 1545 C C . MET A 1 200 ? -12.086 9.744 5.239 1.00 91.62 200 MET A C 1
ATOM 1547 O O . MET A 1 200 ? -12.513 10.210 4.184 1.00 91.62 200 MET A O 1
ATOM 1551 N N . ASP A 1 201 ? -10.813 9.388 5.389 1.00 94.06 201 ASP A N 1
ATOM 1552 C CA . ASP A 1 201 ? -9.778 9.593 4.366 1.00 94.06 201 ASP A CA 1
ATOM 1553 C C . ASP A 1 201 ? -10.005 8.781 3.080 1.00 94.06 201 ASP A C 1
ATOM 1555 O O . ASP 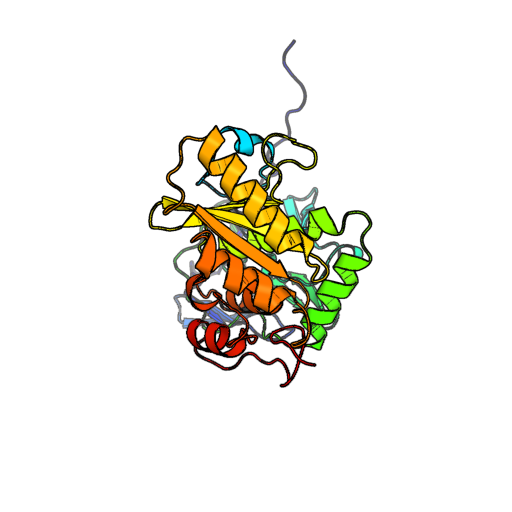A 1 201 ? -9.645 9.202 1.971 1.00 94.06 201 ASP A O 1
ATOM 1559 N N . ALA A 1 202 ? -10.574 7.583 3.215 1.00 95.06 202 ALA A N 1
ATOM 1560 C CA . ALA A 1 202 ? -10.897 6.719 2.090 1.00 95.06 202 ALA A CA 1
ATOM 1561 C C . ALA A 1 202 ? -12.081 5.794 2.394 1.00 95.06 202 ALA A C 1
ATOM 1563 O O . ALA A 1 202 ? -12.414 5.507 3.542 1.00 95.06 202 ALA A O 1
ATOM 1564 N N . VAL A 1 203 ? -12.700 5.281 1.335 1.00 95.25 203 VAL A N 1
ATOM 1565 C CA . VAL A 1 203 ? -13.739 4.252 1.409 1.00 95.25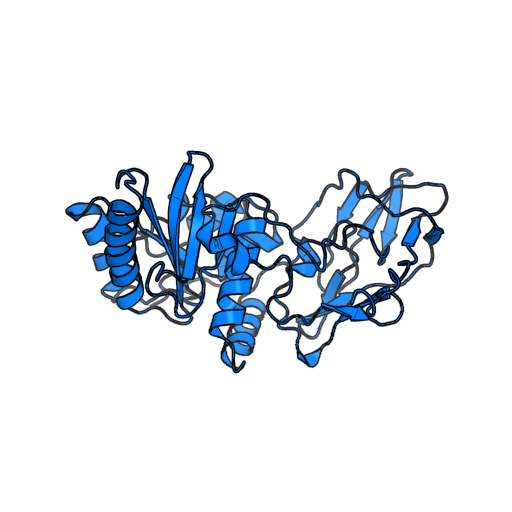 203 VAL A CA 1
ATOM 1566 C C . VAL A 1 203 ? -13.281 3.072 0.577 1.00 95.25 203 VAL A C 1
ATOM 1568 O O . VAL A 1 203 ? -12.831 3.246 -0.554 1.00 95.25 203 VAL A O 1
ATOM 1571 N N . SER A 1 204 ? -13.392 1.872 1.133 1.00 95.19 204 SER A N 1
ATOM 1572 C CA . SER A 1 204 ? -13.148 0.639 0.396 1.00 95.19 204 SER A CA 1
ATOM 1573 C C . SER A 1 204 ? -14.366 -0.264 0.370 1.00 95.19 204 SER A C 1
ATOM 1575 O O . SER A 1 204 ? -15.264 -0.129 1.204 1.00 95.19 204 SER A O 1
ATOM 1577 N N . ILE A 1 205 ? -14.372 -1.210 -0.561 1.00 92.69 205 ILE A N 1
ATOM 1578 C CA . ILE A 1 205 ? -15.366 -2.275 -0.623 1.00 92.69 205 ILE A CA 1
ATOM 1579 C C . ILE A 1 205 ? -14.681 -3.639 -0.682 1.00 92.69 205 ILE A C 1
ATOM 1581 O O . ILE A 1 205 ? -13.679 -3.817 -1.376 1.00 92.69 205 ILE A O 1
ATOM 1585 N N . ASP A 1 206 ? -15.183 -4.591 0.102 1.00 89.88 206 ASP A N 1
ATOM 1586 C CA . ASP A 1 206 ? -14.701 -5.970 0.063 1.00 89.88 206 ASP A CA 1
ATOM 1587 C C . ASP A 1 206 ? -15.430 -6.805 -1.005 1.00 89.88 206 ASP A C 1
ATOM 1589 O O . ASP A 1 206 ? -16.422 -6.392 -1.608 1.00 89.88 206 ASP A O 1
ATOM 1593 N N . ILE A 1 207 ? -14.964 -8.040 -1.200 1.00 86.75 207 ILE A N 1
ATOM 1594 C CA . ILE A 1 207 ? -15.548 -8.998 -2.153 1.00 86.75 207 ILE A CA 1
ATOM 1595 C C . ILE A 1 207 ? -17.017 -9.363 -1.870 1.00 86.75 207 ILE A C 1
ATOM 1597 O O . ILE A 1 207 ? -17.687 -9.913 -2.741 1.00 86.75 207 ILE A O 1
ATOM 1601 N N . ASN A 1 208 ? -17.514 -9.104 -0.657 1.00 89.06 208 ASN A N 1
ATOM 1602 C CA . ASN A 1 208 ? -18.891 -9.371 -0.241 1.00 89.06 208 ASN A CA 1
ATOM 1603 C C . ASN A 1 208 ? -19.761 -8.106 -0.299 1.00 89.06 208 ASN A C 1
ATOM 1605 O O . ASN A 1 208 ? -20.895 -8.125 0.188 1.00 89.06 208 ASN A O 1
ATOM 1609 N N . ASN A 1 209 ? -19.252 -7.025 -0.897 1.00 89.44 209 ASN A N 1
ATOM 1610 C CA . ASN A 1 209 ? -19.920 -5.734 -0.992 1.00 89.44 209 ASN A CA 1
ATOM 1611 C C . ASN A 1 209 ? -20.170 -5.081 0.386 1.00 89.44 209 ASN A C 1
ATOM 1613 O O . ASN A 1 209 ? -21.164 -4.372 0.571 1.00 89.44 209 ASN A O 1
ATOM 1617 N N . ASN A 1 210 ? -19.290 -5.343 1.361 1.00 93.56 210 ASN A N 1
ATOM 1618 C CA . ASN A 1 210 ? -19.249 -4.607 2.622 1.00 93.56 210 ASN A CA 1
ATOM 1619 C C . ASN A 1 210 ? -18.357 -3.375 2.471 1.00 93.56 210 ASN A C 1
ATOM 1621 O O . ASN A 1 210 ? -17.250 -3.456 1.934 1.00 93.56 210 ASN A O 1
ATOM 1625 N N . HIS A 1 211 ? -18.823 -2.251 3.001 1.00 95.44 211 HIS A N 1
ATOM 1626 C CA . HIS A 1 211 ? -18.086 -1.000 3.028 1.00 95.44 211 HIS A CA 1
ATOM 1627 C C . HIS A 1 211 ? -17.109 -0.973 4.203 1.00 95.44 211 HIS A C 1
ATOM 1629 O O . HIS A 1 211 ? -17.420 -1.372 5.331 1.00 95.44 211 HIS A O 1
ATOM 1635 N N . ILE A 1 212 ? -15.913 -0.476 3.929 1.00 96.94 212 ILE A N 1
ATOM 1636 C CA . ILE A 1 212 ? -14.847 -0.290 4.903 1.00 96.94 212 ILE A CA 1
ATOM 1637 C C . ILE A 1 212 ? -14.478 1.188 4.873 1.00 96.94 212 ILE A C 1
ATOM 1639 O O . ILE A 1 212 ? -13.939 1.673 3.878 1.00 96.94 212 ILE A O 1
ATOM 1643 N N . LEU A 1 213 ? -14.789 1.904 5.948 1.00 96.56 213 LEU A N 1
ATOM 1644 C CA . LEU A 1 213 ? -14.410 3.306 6.105 1.00 96.56 213 LEU A CA 1
ATOM 1645 C C . LEU A 1 213 ? -12.990 3.359 6.658 1.00 96.56 213 LEU A C 1
ATOM 1647 O O . LEU A 1 213 ? -12.666 2.612 7.584 1.00 96.56 213 LEU A O 1
ATOM 1651 N N . VAL A 1 214 ? -12.131 4.163 6.040 1.00 97.25 214 VAL A N 1
ATOM 1652 C CA . VAL A 1 214 ? -10.687 4.126 6.274 1.00 97.25 214 VAL A CA 1
ATOM 1653 C C . VAL A 1 214 ? -10.206 5.454 6.842 1.00 97.25 214 VAL A C 1
ATOM 1655 O O . VAL A 1 214 ? -10.313 6.472 6.168 1.00 97.25 214 VAL A O 1
ATOM 1658 N N . GLU A 1 215 ? -9.605 5.399 8.028 1.00 96.88 215 GLU A N 1
ATOM 1659 C CA . GLU A 1 215 ? -8.833 6.491 8.635 1.00 96.88 215 GLU A CA 1
ATOM 1660 C C . GLU A 1 215 ? -7.336 6.212 8.502 1.00 96.88 215 GLU A C 1
ATOM 1662 O O . GLU A 1 215 ? -6.880 5.076 8.707 1.00 96.88 215 GLU A O 1
ATOM 1667 N N . ILE A 1 216 ? -6.556 7.232 8.153 1.00 96.94 216 ILE A N 1
ATOM 1668 C CA . ILE A 1 216 ? -5.133 7.105 7.845 1.00 96.94 216 ILE A CA 1
ATOM 1669 C C . ILE A 1 216 ? -4.344 8.102 8.685 1.00 96.94 216 ILE A C 1
ATOM 1671 O O . ILE A 1 216 ? -4.299 9.300 8.427 1.00 96.94 216 ILE A O 1
ATOM 1675 N N . GLU A 1 217 ? -3.618 7.580 9.668 1.00 95.00 217 GLU A N 1
ATOM 1676 C CA . GLU A 1 217 ? -2.987 8.416 10.680 1.00 95.00 217 GLU A CA 1
ATOM 1677 C C . GLU A 1 217 ? -1.466 8.280 10.695 1.00 95.00 217 GLU A C 1
ATOM 1679 O O . GLU A 1 217 ? -0.876 7.189 10.729 1.00 95.00 217 GLU A O 1
ATOM 1684 N N . HIS A 1 218 ? -0.805 9.436 10.763 1.00 91.44 218 HIS A N 1
ATOM 1685 C CA . HIS A 1 218 ? 0.640 9.502 10.964 1.00 91.44 218 HIS A CA 1
ATOM 1686 C C . HIS A 1 218 ? 1.027 8.948 12.335 1.00 91.44 218 HIS A C 1
ATOM 1688 O O . HIS A 1 218 ? 2.048 8.278 12.467 1.00 91.44 218 HIS A O 1
ATOM 1694 N N . THR A 1 219 ? 0.215 9.203 13.357 1.00 84.31 219 THR A N 1
ATOM 1695 C CA . THR A 1 219 ? 0.462 8.762 14.731 1.00 84.31 219 THR A CA 1
ATOM 1696 C C . THR A 1 219 ? -0.836 8.311 15.361 1.00 84.31 219 THR A C 1
ATOM 1698 O O . THR A 1 219 ? -1.846 8.989 15.222 1.00 84.31 219 THR A O 1
ATOM 1701 N N . ALA A 1 220 ? -0.792 7.219 16.116 1.00 81.25 220 ALA A N 1
ATOM 1702 C CA . ALA A 1 220 ? -1.960 6.746 16.838 1.00 81.25 220 ALA A CA 1
ATOM 1703 C C . ALA A 1 220 ? -2.509 7.815 17.801 1.00 81.25 220 ALA A C 1
ATOM 1705 O O . ALA A 1 220 ? -1.793 8.303 18.681 1.00 81.25 220 ALA A O 1
ATOM 1706 N N . ASN A 1 221 ? -3.792 8.126 17.655 1.00 85.19 221 ASN A N 1
ATOM 1707 C CA . ASN A 1 221 ? -4.575 8.973 18.548 1.00 85.19 221 ASN A CA 1
ATOM 1708 C C . ASN A 1 221 ? -5.873 8.230 18.931 1.00 85.19 221 ASN A C 1
ATOM 1710 O O . ASN A 1 221 ? -6.174 7.163 18.396 1.00 85.19 221 ASN A O 1
ATOM 1714 N N . LEU A 1 222 ? -6.624 8.763 19.897 1.00 89.50 222 LEU A N 1
ATOM 1715 C CA . LEU A 1 222 ? -7.945 8.221 20.248 1.00 89.50 222 LEU A CA 1
ATOM 1716 C C . LEU A 1 222 ? -9.063 8.754 19.348 1.00 89.50 222 LEU A C 1
ATOM 1718 O O . LEU A 1 222 ? -10.212 8.358 19.533 1.00 89.50 222 LEU A O 1
ATOM 1722 N N . ASP A 1 223 ? -8.739 9.653 18.426 1.00 89.56 223 ASP A N 1
ATOM 1723 C CA . ASP A 1 223 ? -9.713 10.307 17.563 1.00 89.56 223 ASP A CA 1
ATOM 1724 C C . ASP A 1 223 ? -10.074 9.371 16.409 1.00 89.56 223 ASP A C 1
ATOM 1726 O O . ASP A 1 223 ? -11.245 9.053 16.270 1.00 89.56 223 ASP A O 1
ATOM 1730 N N . SER A 1 224 ? -9.102 8.710 15.772 1.00 92.88 224 SER A N 1
ATOM 1731 C CA . SER A 1 224 ? -9.360 7.755 14.681 1.00 92.88 224 SER A CA 1
ATOM 1732 C C . SER A 1 224 ? -10.401 6.653 14.982 1.00 92.88 224 SER A C 1
ATOM 1734 O O . SER A 1 224 ? -11.270 6.429 14.142 1.00 92.88 224 SER A O 1
ATOM 1736 N N . PRO A 1 225 ? -10.443 5.964 16.150 1.00 95.44 225 PRO A N 1
ATOM 1737 C CA . PRO A 1 225 ? -11.560 5.060 16.452 1.00 95.44 225 PRO A CA 1
ATOM 1738 C C . PRO A 1 225 ? -12.920 5.749 16.614 1.00 95.44 225 PRO A C 1
ATOM 1740 O O . PRO A 1 225 ? -13.947 5.130 16.338 1.00 95.44 225 PRO A O 1
ATOM 1743 N N . ARG A 1 226 ? -12.941 6.992 17.110 1.00 95.06 226 ARG A N 1
ATOM 1744 C CA . ARG A 1 226 ? -14.169 7.783 17.287 1.00 95.06 226 ARG A CA 1
ATOM 1745 C C . ARG A 1 226 ? -14.658 8.325 15.952 1.00 95.06 226 ARG A C 1
ATOM 1747 O O . ARG A 1 226 ? -15.845 8.216 15.679 1.00 95.06 226 ARG A O 1
ATOM 1754 N N . ASP A 1 227 ? -13.743 8.811 15.126 1.00 94.38 227 ASP A N 1
ATOM 1755 C CA . ASP A 1 227 ? -14.017 9.311 13.785 1.00 94.38 227 ASP A CA 1
ATOM 1756 C C . ASP A 1 227 ? -14.607 8.190 12.928 1.00 94.38 227 ASP A C 1
ATOM 1758 O O . ASP A 1 227 ? -15.695 8.353 12.388 1.00 94.38 227 ASP A O 1
ATOM 1762 N N . ILE A 1 228 ? -14.028 6.980 12.965 1.00 95.56 228 ILE A N 1
ATOM 1763 C CA . ILE A 1 228 ? -14.634 5.792 12.340 1.00 95.56 228 ILE A CA 1
ATOM 1764 C C . ILE A 1 228 ? -16.054 5.520 12.850 1.00 95.56 228 ILE A C 1
ATOM 1766 O O . ILE A 1 228 ? -16.927 5.135 12.072 1.00 95.56 228 ILE A O 1
ATOM 1770 N N . LEU A 1 229 ? -16.301 5.648 14.156 1.00 94.69 229 LEU A N 1
ATOM 1771 C CA . LEU A 1 229 ? -17.623 5.380 14.723 1.00 94.69 229 LEU A CA 1
ATOM 1772 C C . LEU A 1 229 ? -18.663 6.383 14.209 1.00 94.69 229 LEU A C 1
ATOM 1774 O O . LEU A 1 229 ? -19.758 5.979 13.796 1.00 94.69 229 LEU A O 1
ATOM 1778 N N . ASP A 1 230 ? -18.307 7.664 14.227 1.00 93.62 230 ASP A N 1
ATOM 1779 C CA . ASP A 1 230 ? -19.130 8.754 13.712 1.00 93.62 230 ASP A CA 1
ATOM 1780 C C . ASP A 1 230 ? -19.363 8.586 12.207 1.00 93.62 230 ASP A C 1
ATOM 1782 O O . ASP A 1 230 ? -20.498 8.696 11.733 1.00 93.62 230 ASP A O 1
ATOM 1786 N N . ASP A 1 231 ? -18.324 8.219 11.466 1.00 93.88 231 ASP A N 1
ATOM 1787 C CA . ASP A 1 231 ? -18.382 8.027 10.026 1.00 93.88 231 ASP A CA 1
ATOM 1788 C C . ASP A 1 231 ? -19.229 6.831 9.637 1.00 93.88 231 ASP A C 1
ATOM 1790 O O . ASP A 1 231 ? -20.056 6.954 8.737 1.00 93.88 231 ASP A O 1
ATOM 1794 N N . VAL A 1 232 ? -19.135 5.705 10.349 1.00 95.06 232 VAL A N 1
ATOM 1795 C CA . VAL A 1 232 ? -20.022 4.557 10.115 1.00 95.06 232 VAL A CA 1
ATOM 1796 C C . VAL A 1 232 ? -21.475 4.958 10.349 1.00 95.06 232 VAL A C 1
ATOM 1798 O O . VAL A 1 232 ? -22.338 4.617 9.538 1.00 95.06 232 VAL A O 1
ATOM 1801 N N . ALA A 1 233 ? -21.766 5.706 11.416 1.00 93.44 233 ALA A N 1
ATOM 1802 C CA . ALA A 1 233 ? -23.125 6.159 11.702 1.00 93.44 233 ALA A CA 1
ATOM 1803 C C . ALA A 1 233 ? -23.660 7.102 10.609 1.00 93.44 233 ALA A C 1
ATOM 1805 O O . ALA A 1 233 ? -24.782 6.918 10.122 1.00 93.44 233 ALA A O 1
ATOM 1806 N N . VAL A 1 234 ? -22.856 8.086 10.198 1.00 92.25 234 VAL A N 1
ATOM 1807 C CA . VAL A 1 234 ? -23.204 9.049 9.144 1.00 92.25 234 VAL A CA 1
ATOM 1808 C C . VAL A 1 234 ? -23.364 8.352 7.795 1.00 92.25 234 VAL A C 1
ATOM 1810 O O . VAL A 1 234 ? -24.348 8.599 7.098 1.00 92.25 234 VAL A O 1
ATOM 1813 N N . PHE A 1 235 ? -22.438 7.465 7.442 1.00 92.62 235 PHE A N 1
ATOM 1814 C CA . PHE A 1 235 ? -22.436 6.715 6.192 1.00 92.62 235 PHE A CA 1
ATOM 1815 C C . PHE A 1 235 ? -23.666 5.814 6.080 1.00 92.62 235 PHE A C 1
ATOM 1817 O O . PHE A 1 235 ? -24.415 5.919 5.110 1.00 92.62 235 PHE A O 1
ATOM 1824 N N . CYS A 1 236 ? -23.932 4.993 7.101 1.00 93.81 236 CYS A N 1
ATOM 1825 C CA . CYS A 1 236 ? -25.090 4.096 7.109 1.00 93.81 236 CYS A CA 1
ATOM 1826 C C . CYS A 1 236 ? -26.408 4.870 6.987 1.00 93.81 236 CYS A C 1
ATOM 1828 O O . CYS A 1 236 ? -27.288 4.471 6.233 1.00 93.81 236 CYS A O 1
ATOM 1830 N N . SER A 1 237 ? -26.526 6.000 7.690 1.00 93.25 237 SER A N 1
ATOM 1831 C CA . SER A 1 237 ? -27.722 6.848 7.655 1.00 93.25 237 SER A CA 1
ATOM 1832 C C . SER A 1 237 ? -27.925 7.533 6.299 1.00 93.25 237 SER A C 1
ATOM 1834 O O . SER A 1 237 ? -29.036 7.557 5.775 1.00 93.25 237 SER A O 1
ATOM 1836 N N . ARG A 1 238 ? -26.858 8.088 5.709 1.00 90.38 238 ARG A N 1
ATOM 1837 C CA . ARG A 1 238 ? -26.937 8.844 4.447 1.00 90.38 238 ARG A CA 1
ATOM 1838 C C . ARG A 1 238 ? -27.199 7.961 3.236 1.00 90.38 238 ARG A C 1
ATOM 1840 O O . ARG A 1 238 ? -27.957 8.365 2.361 1.00 90.38 238 ARG A O 1
ATOM 1847 N N . TYR A 1 239 ? -26.555 6.800 3.189 1.00 90.38 239 TYR A N 1
ATOM 1848 C CA . TYR A 1 239 ? -26.585 5.910 2.028 1.00 90.38 239 TYR A CA 1
ATOM 1849 C C . TYR A 1 239 ? -27.524 4.713 2.212 1.00 90.38 239 TYR A C 1
ATOM 1851 O O . TYR A 1 239 ? -27.527 3.819 1.372 1.00 90.38 239 TYR A O 1
ATOM 1859 N N . ASP A 1 240 ? -28.317 4.695 3.291 1.00 92.81 240 ASP A N 1
ATOM 1860 C CA . ASP A 1 240 ? -29.252 3.610 3.628 1.00 92.81 240 ASP A CA 1
ATOM 1861 C C . ASP A 1 240 ? -28.574 2.224 3.638 1.00 92.81 240 ASP A C 1
ATOM 1863 O O . ASP A 1 240 ? -29.086 1.223 3.133 1.00 92.81 240 ASP A O 1
ATOM 1867 N N . ILE A 1 241 ? -27.359 2.173 4.195 1.00 92.62 241 ILE A N 1
ATOM 1868 C CA . ILE A 1 241 ? -26.559 0.951 4.299 1.00 92.62 241 ILE A CA 1
ATOM 1869 C C . ILE A 1 241 ? -26.802 0.308 5.660 1.00 92.62 241 ILE A C 1
ATOM 1871 O O . ILE A 1 241 ? -26.667 0.941 6.708 1.00 92.62 241 ILE A O 1
ATOM 1875 N N . ASP A 1 242 ? -27.114 -0.989 5.654 1.00 94.19 242 ASP A N 1
ATOM 1876 C CA . ASP A 1 242 ? -27.195 -1.766 6.886 1.00 94.19 242 ASP A CA 1
ATOM 1877 C C . ASP A 1 242 ? -25.831 -1.766 7.591 1.00 94.19 242 ASP A C 1
ATOM 1879 O O . ASP A 1 242 ? -24.814 -2.139 7.007 1.00 94.19 242 ASP A O 1
ATOM 1883 N N . LYS A 1 243 ? -25.815 -1.398 8.875 1.00 93.19 243 LYS A N 1
ATOM 1884 C CA . LYS A 1 243 ? -24.600 -1.342 9.700 1.00 93.19 243 LYS A CA 1
ATOM 1885 C C . LYS A 1 243 ? -23.791 -2.645 9.685 1.00 93.19 243 LYS A C 1
ATOM 1887 O O . LYS A 1 243 ? -22.574 -2.600 9.811 1.00 93.19 243 LYS A O 1
ATOM 1892 N N . SER A 1 244 ? -24.431 -3.805 9.533 1.00 93.38 244 SER A N 1
ATOM 1893 C CA . SER A 1 244 ? -23.736 -5.099 9.424 1.00 93.38 244 SER A CA 1
ATOM 1894 C C . SER A 1 244 ? -22.853 -5.219 8.177 1.00 93.38 244 SER A C 1
ATOM 1896 O O . SER A 1 244 ? -21.959 -6.064 8.155 1.00 93.38 244 SER A O 1
ATOM 1898 N N . LYS A 1 245 ? -23.073 -4.359 7.177 1.00 95.56 245 LYS A N 1
ATOM 1899 C CA . LYS A 1 245 ? -22.268 -4.225 5.959 1.00 95.56 245 LYS A CA 1
ATOM 1900 C C . LYS A 1 245 ? -21.256 -3.082 6.026 1.00 95.56 245 LYS A C 1
ATOM 1902 O O . LYS A 1 245 ? -20.655 -2.767 5.005 1.00 95.56 245 LYS A O 1
ATOM 1907 N N . ALA A 1 246 ? -21.074 -2.449 7.182 1.00 96.12 246 ALA A N 1
ATOM 1908 C CA . ALA A 1 246 ? -20.104 -1.381 7.377 1.00 96.12 246 ALA A CA 1
ATOM 1909 C C . ALA A 1 246 ? -19.092 -1.763 8.463 1.00 96.12 246 ALA A C 1
ATOM 1911 O O . ALA A 1 246 ? -19.436 -2.275 9.530 1.00 96.12 246 ALA A O 1
ATOM 1912 N N . SER A 1 247 ? -17.820 -1.500 8.192 1.00 97.19 247 SER A N 1
ATOM 1913 C CA . SER A 1 247 ? -16.726 -1.697 9.141 1.00 97.19 247 SER A CA 1
ATOM 1914 C C . SER A 1 247 ? -15.707 -0.570 9.027 1.00 97.19 247 SER A C 1
ATOM 1916 O O . SER A 1 247 ? -15.749 0.223 8.087 1.00 97.19 247 SER A O 1
ATOM 1918 N N . GLY A 1 248 ? -14.811 -0.485 10.002 1.00 97.69 248 GLY A N 1
ATOM 1919 C CA . GLY A 1 248 ? -13.716 0.472 10.013 1.00 97.69 248 GLY A CA 1
ATOM 1920 C C . GLY A 1 248 ? -12.369 -0.172 9.713 1.00 97.69 248 GLY A C 1
ATOM 1921 O O . GLY A 1 248 ? -12.128 -1.343 10.026 1.00 97.69 248 GLY A O 1
ATOM 1922 N N . LEU A 1 249 ? -11.462 0.628 9.174 1.00 98.31 249 LEU A N 1
ATOM 1923 C CA . LEU A 1 249 ? -10.046 0.331 9.036 1.00 98.31 249 LEU A CA 1
ATOM 1924 C C . LEU A 1 249 ? -9.256 1.570 9.451 1.00 98.31 249 LEU A C 1
ATOM 1926 O O . LEU A 1 249 ? -9.454 2.645 8.907 1.00 98.31 249 LEU A O 1
ATOM 1930 N N . ILE A 1 250 ? -8.331 1.407 10.386 1.00 98.19 250 ILE A N 1
ATOM 1931 C CA . ILE A 1 250 ? -7.378 2.446 10.765 1.00 98.19 250 ILE A CA 1
ATOM 1932 C C . ILE A 1 250 ? -5.996 2.000 10.302 1.00 98.19 250 ILE A C 1
ATOM 1934 O O . ILE A 1 250 ? -5.498 0.952 10.734 1.00 98.19 250 ILE A O 1
ATOM 1938 N N . VAL A 1 251 ? -5.372 2.792 9.434 1.00 98.44 251 VAL A N 1
ATOM 1939 C CA . VAL A 1 251 ? -3.995 2.578 8.987 1.00 98.44 251 VAL A CA 1
ATOM 1940 C C . VAL A 1 251 ? -3.060 3.490 9.770 1.00 98.44 251 VAL A C 1
ATOM 1942 O O . VAL A 1 251 ? -3.208 4.705 9.745 1.00 98.44 251 VAL A O 1
ATOM 1945 N N . LEU A 1 252 ? -2.081 2.903 10.462 1.00 97.38 252 LEU A N 1
ATOM 1946 C CA . LEU A 1 252 ? -1.154 3.634 11.336 1.00 97.38 252 LEU A CA 1
ATOM 1947 C C . LEU A 1 252 ? 0.291 3.466 10.875 1.00 97.38 252 LEU A C 1
ATOM 1949 O O . LEU A 1 252 ? 0.730 2.340 10.623 1.00 97.38 252 LEU A O 1
ATOM 1953 N N . THR A 1 253 ? 1.076 4.548 10.837 1.00 96.94 253 THR A N 1
ATOM 1954 C CA . THR A 1 253 ? 2.524 4.401 10.572 1.00 96.94 253 THR A CA 1
ATOM 1955 C C . THR A 1 253 ? 3.268 3.735 11.734 1.00 96.94 253 THR A C 1
ATOM 1957 O O . THR A 1 253 ? 4.189 2.947 11.508 1.00 96.94 253 THR A O 1
ATOM 1960 N N . GLU A 1 254 ? 2.814 3.975 12.967 1.00 95.19 254 GLU A N 1
ATOM 1961 C CA . GLU A 1 254 ? 3.269 3.306 14.185 1.00 95.19 254 GLU A CA 1
ATOM 1962 C C . GLU A 1 254 ? 2.072 2.950 15.075 1.00 95.19 254 GLU A C 1
ATOM 1964 O O . GLU A 1 254 ? 1.196 3.779 15.326 1.00 95.19 254 GLU A O 1
ATOM 1969 N N . LEU A 1 255 ? 2.048 1.716 15.579 1.00 95.06 255 LEU A N 1
ATOM 1970 C CA . LEU A 1 255 ? 1.040 1.256 16.524 1.00 95.06 255 LEU A CA 1
ATOM 1971 C C . LEU A 1 255 ? 1.234 1.890 17.908 1.00 95.06 255 LEU A C 1
ATOM 1973 O O . LEU A 1 255 ? 2.374 2.057 18.362 1.00 95.06 255 LEU A O 1
ATOM 1977 N N . PRO A 1 256 ? 0.133 2.185 18.622 1.00 93.12 256 PRO A N 1
ATOM 1978 C CA . PRO A 1 256 ? 0.208 2.740 19.959 1.00 93.12 256 PRO A CA 1
ATOM 1979 C C . PRO A 1 256 ? 0.738 1.717 20.970 1.00 93.12 256 PRO A C 1
ATOM 1981 O O . PRO A 1 256 ? 0.668 0.500 20.785 1.00 93.12 256 PRO A O 1
ATOM 1984 N N . ASN A 1 257 ? 1.236 2.224 22.096 1.00 91.19 257 ASN A N 1
ATOM 1985 C CA . ASN A 1 257 ? 1.684 1.397 23.216 1.00 91.19 257 ASN A CA 1
ATOM 1986 C C . ASN A 1 257 ? 0.527 0.563 23.802 1.00 91.19 257 ASN A C 1
ATOM 1988 O O . ASN A 1 257 ? -0.647 0.922 23.685 1.00 91.19 257 ASN A O 1
ATOM 1992 N N . LYS A 1 258 ? 0.847 -0.530 24.500 1.00 86.00 258 LYS A N 1
ATOM 1993 C CA . LYS A 1 258 ? -0.132 -1.458 25.095 1.00 86.00 258 LYS A CA 1
ATOM 1994 C C . LYS A 1 258 ? -1.019 -0.797 26.141 1.00 86.00 258 LYS A C 1
ATOM 1996 O O . LYS A 1 258 ? -2.169 -1.176 26.281 1.00 86.00 258 LYS A O 1
ATOM 2001 N N . ARG A 1 259 ? -0.476 0.177 26.878 1.00 77.81 259 ARG A N 1
ATOM 2002 C CA . ARG A 1 259 ? -1.174 0.896 27.961 1.00 77.81 259 ARG A CA 1
ATOM 2003 C C . ARG A 1 259 ? -2.037 2.065 27.474 1.00 77.81 259 ARG A C 1
ATOM 2005 O O . ARG A 1 259 ? -2.412 2.907 28.279 1.00 77.81 259 ARG A O 1
ATOM 2012 N N . THR A 1 260 ? -2.266 2.176 26.171 1.00 86.44 260 THR A N 1
ATOM 2013 C CA . THR A 1 260 ? -3.138 3.216 25.619 1.00 86.44 260 THR A CA 1
ATOM 2014 C C . THR A 1 260 ? -4.582 2.733 25.605 1.00 86.44 260 THR A C 1
ATOM 2016 O O . THR A 1 260 ? -4.842 1.559 25.344 1.00 86.44 260 THR A O 1
ATOM 2019 N N . GLU A 1 261 ? -5.519 3.654 25.817 1.00 91.94 261 GLU A N 1
ATOM 2020 C CA . GLU A 1 261 ? -6.962 3.375 25.752 1.00 91.94 261 GLU A CA 1
ATOM 2021 C C . GLU A 1 261 ? -7.426 3.000 24.334 1.00 91.94 261 GLU A C 1
ATOM 2023 O O . GLU A 1 261 ? -8.534 2.509 24.163 1.00 91.94 261 GLU A O 1
ATOM 2028 N N . TYR A 1 262 ? -6.575 3.175 23.313 1.00 94.75 262 TYR A N 1
ATOM 2029 C CA . TYR A 1 262 ? -6.876 2.859 21.915 1.00 94.75 262 TYR A CA 1
ATOM 2030 C C . TYR A 1 262 ? -7.392 1.424 21.750 1.00 94.75 262 TYR A C 1
ATOM 2032 O O . TYR A 1 262 ? -8.423 1.194 21.122 1.00 94.75 262 TYR A O 1
ATOM 2040 N N . TRP A 1 263 ? -6.696 0.455 22.354 1.00 95.06 263 TRP A N 1
ATOM 2041 C CA . TRP A 1 263 ? -7.030 -0.965 22.224 1.00 95.06 263 TRP A CA 1
ATOM 2042 C C . TRP A 1 263 ? -8.327 -1.335 22.942 1.00 95.06 263 TRP A C 1
ATOM 2044 O O . TRP A 1 263 ? -9.074 -2.193 22.468 1.00 95.06 263 TRP A O 1
ATOM 2054 N N . GLU A 1 264 ? -8.581 -0.711 24.090 1.00 95.00 264 GLU A N 1
ATOM 2055 C CA . GLU A 1 264 ? -9.819 -0.895 24.846 1.00 95.00 264 GLU A CA 1
ATOM 2056 C C . GLU A 1 264 ? -10.992 -0.282 24.084 1.00 95.00 264 GLU A C 1
ATOM 2058 O O . GLU A 1 264 ? -11.990 -0.963 23.866 1.00 95.00 264 GLU A O 1
ATOM 2063 N N . LEU A 1 265 ? -10.818 0.930 23.552 1.00 95.50 265 LEU A N 1
ATOM 2064 C CA . LEU A 1 265 ? -11.836 1.645 22.792 1.00 95.50 265 LEU A CA 1
ATOM 2065 C C . LEU A 1 265 ? -12.303 0.868 21.554 1.00 95.50 265 LEU A C 1
ATOM 2067 O O . LEU A 1 265 ? -13.504 0.656 21.405 1.00 95.50 265 LEU A O 1
ATOM 2071 N N . ILE A 1 266 ? -11.395 0.382 20.697 1.00 95.56 266 ILE A N 1
ATOM 2072 C CA . ILE A 1 266 ? -11.803 -0.411 19.516 1.00 95.56 266 ILE A CA 1
ATOM 2073 C C . ILE A 1 266 ? -12.510 -1.715 19.918 1.00 95.56 266 ILE A C 1
ATOM 2075 O O . ILE A 1 266 ? -13.470 -2.133 19.270 1.00 95.56 266 ILE A O 1
ATOM 2079 N N . THR A 1 267 ? -12.084 -2.328 21.030 1.00 95.75 267 THR A N 1
ATOM 2080 C CA . THR A 1 267 ? -12.698 -3.554 21.559 1.00 95.75 267 THR A CA 1
ATOM 2081 C C . THR A 1 267 ? -14.109 -3.275 22.092 1.00 95.75 267 THR A C 1
ATOM 2083 O O . THR A 1 267 ? -15.025 -4.082 21.910 1.00 95.75 267 THR A O 1
ATOM 2086 N N . ASP A 1 268 ? -14.303 -2.140 22.757 1.00 96.62 268 ASP A N 1
ATOM 2087 C CA . ASP A 1 268 ? -15.588 -1.745 23.328 1.00 96.62 268 ASP A CA 1
ATOM 2088 C C . ASP A 1 268 ? -16.572 -1.283 22.252 1.00 96.62 268 ASP A C 1
ATOM 2090 O O . ASP A 1 268 ? -17.751 -1.643 22.321 1.00 96.62 268 ASP A O 1
ATOM 2094 N N . ILE A 1 269 ? -16.098 -0.595 21.206 1.00 96.25 269 ILE A N 1
ATOM 2095 C CA . ILE A 1 269 ? -16.903 -0.263 20.021 1.00 96.25 269 ILE A CA 1
ATOM 2096 C C . ILE A 1 269 ? -17.486 -1.540 19.394 1.00 96.25 269 ILE A C 1
ATOM 2098 O O . ILE A 1 269 ? -18.699 -1.610 19.158 1.00 96.25 269 ILE A O 1
ATOM 2102 N N . GLU A 1 270 ? -16.678 -2.587 19.202 1.00 96.00 270 GLU A N 1
ATOM 2103 C CA . GLU A 1 270 ? -17.176 -3.867 18.682 1.00 96.00 270 GLU A CA 1
ATOM 2104 C C . GLU A 1 270 ? -18.203 -4.500 19.630 1.00 96.00 270 GLU A C 1
ATOM 2106 O O . GLU A 1 270 ? -19.273 -4.942 19.200 1.00 96.00 270 GLU A O 1
ATOM 2111 N N . LYS A 1 271 ? -17.922 -4.537 20.936 1.00 96.88 271 LYS A N 1
ATOM 2112 C CA . LYS A 1 271 ? -18.816 -5.175 21.915 1.00 96.88 271 LYS A CA 1
ATOM 2113 C C . LYS A 1 271 ? -20.162 -4.469 22.036 1.00 96.88 271 LYS A C 1
ATOM 2115 O O . LYS A 1 271 ? -21.186 -5.160 22.085 1.00 96.88 271 LYS A O 1
ATOM 2120 N N . VAL A 1 272 ? -20.156 -3.140 22.103 1.00 96.81 272 VAL A N 1
ATOM 2121 C CA . VAL A 1 272 ? -21.330 -2.309 22.406 1.00 96.81 272 VAL A CA 1
ATOM 2122 C C . VAL A 1 272 ? -22.085 -1.945 21.133 1.00 96.81 272 VAL A C 1
ATOM 2124 O O . VAL A 1 272 ? -23.287 -2.191 21.044 1.00 96.81 272 VAL A O 1
ATOM 2127 N N . VAL A 1 273 ? -21.389 -1.404 20.130 1.00 95.00 273 VAL A N 1
ATOM 2128 C CA . VAL A 1 273 ? -22.018 -0.856 18.915 1.00 95.00 273 VAL A CA 1
ATOM 2129 C C . VAL A 1 273 ? -22.117 -1.894 17.796 1.00 95.00 273 VAL A C 1
ATOM 2131 O O . VAL A 1 273 ? -22.943 -1.737 16.892 1.00 95.00 273 VAL A O 1
ATOM 2134 N N . LYS A 1 274 ? -21.366 -3.000 17.887 1.00 95.62 274 LYS A N 1
ATOM 2135 C CA . LYS A 1 274 ? -21.275 -4.047 16.851 1.00 95.62 274 LYS A CA 1
ATOM 2136 C C . LYS A 1 274 ? -20.638 -3.558 15.549 1.00 95.62 274 LYS A C 1
ATOM 2138 O O . LYS A 1 274 ? -20.984 -4.052 14.482 1.00 95.62 274 LYS A O 1
ATOM 2143 N N . VAL A 1 275 ? -19.711 -2.605 15.646 1.00 95.81 275 VAL A N 1
ATOM 2144 C CA . VAL A 1 275 ? -18.880 -2.145 14.524 1.00 95.81 275 VAL A CA 1
ATOM 2145 C C . VAL A 1 275 ? -17.476 -2.697 14.721 1.00 95.81 275 VAL A C 1
ATOM 2147 O O . VAL A 1 275 ? -16.873 -2.487 15.770 1.00 95.81 275 VAL A O 1
ATOM 2150 N N . LYS A 1 276 ? -16.964 -3.431 13.733 1.00 96.44 276 LYS A N 1
ATOM 2151 C CA . LYS A 1 276 ? -15.591 -3.946 13.765 1.00 96.44 276 LYS A CA 1
ATOM 2152 C C . LYS A 1 276 ? -14.645 -2.922 13.168 1.00 96.44 276 LYS A C 1
ATOM 2154 O O . LYS A 1 276 ? -14.942 -2.382 12.106 1.00 96.44 276 LYS A O 1
ATOM 2159 N N . ILE A 1 277 ? -13.506 -2.708 13.817 1.00 97.44 277 ILE A N 1
ATOM 2160 C CA . ILE A 1 277 ? -12.457 -1.806 13.342 1.00 97.44 277 ILE A CA 1
ATOM 2161 C C . ILE A 1 277 ? -11.160 -2.605 13.240 1.00 97.44 277 ILE A C 1
ATOM 2163 O O . ILE A 1 277 ? -10.686 -3.157 14.232 1.00 97.44 277 ILE A O 1
ATOM 2167 N N . ALA A 1 278 ? -10.601 -2.708 12.037 1.00 97.81 278 ALA A N 1
ATOM 2168 C CA . ALA A 1 278 ? -9.278 -3.283 11.834 1.00 97.81 278 ALA A CA 1
ATOM 2169 C C . ALA A 1 278 ? -8.197 -2.229 12.090 1.00 97.81 278 ALA A C 1
ATOM 2171 O O . ALA A 1 278 ? -8.344 -1.079 11.685 1.00 97.81 278 ALA A O 1
ATOM 2172 N N . THR A 1 279 ? -7.085 -2.629 12.701 1.00 97.81 279 THR A N 1
ATOM 2173 C CA . THR A 1 279 ? -5.899 -1.778 12.862 1.00 97.81 279 THR A CA 1
ATOM 2174 C C . THR A 1 279 ? -4.768 -2.366 12.027 1.00 97.81 279 THR A C 1
ATOM 2176 O O . THR A 1 279 ? -4.204 -3.409 12.369 1.00 97.81 279 THR A O 1
ATOM 2179 N N . LEU A 1 280 ? -4.427 -1.698 10.926 1.00 98.31 280 LEU A N 1
ATOM 2180 C CA . LEU A 1 280 ? -3.434 -2.152 9.956 1.00 98.31 280 LEU A CA 1
ATOM 2181 C C . LEU A 1 280 ? -2.184 -1.268 10.023 1.00 98.31 280 LEU A C 1
ATOM 2183 O O . LEU A 1 280 ? -2.228 -0.102 9.636 1.00 98.31 280 LEU A O 1
ATOM 2187 N N . PRO A 1 281 ? -1.031 -1.789 10.464 1.00 98.06 281 PRO A N 1
ATOM 2188 C CA . PRO A 1 281 ? 0.199 -1.022 10.373 1.00 98.06 281 PRO A CA 1
ATOM 2189 C C . PRO A 1 281 ? 0.596 -0.797 8.914 1.00 98.06 281 PRO A C 1
ATOM 2191 O O . PRO A 1 281 ? 0.582 -1.737 8.110 1.00 98.06 281 PRO A O 1
ATOM 2194 N N . LEU A 1 282 ? 1.065 0.410 8.590 1.00 98.69 282 LEU A N 1
ATOM 2195 C CA . LEU A 1 282 ? 1.630 0.727 7.275 1.00 98.69 282 LEU A CA 1
ATOM 2196 C C . LEU A 1 282 ? 2.749 -0.260 6.902 1.00 98.69 282 LEU A C 1
ATOM 2198 O O . LEU A 1 282 ? 2.889 -0.628 5.740 1.00 98.69 282 LEU A O 1
ATOM 2202 N N . SER A 1 283 ? 3.521 -0.738 7.884 1.00 98.44 283 SER A N 1
ATOM 2203 C CA . SER A 1 283 ? 4.580 -1.721 7.640 1.00 98.44 283 SER A CA 1
ATOM 2204 C C . SER A 1 283 ? 4.064 -3.068 7.124 1.00 98.44 283 SER A C 1
ATOM 2206 O O . SER A 1 283 ? 4.671 -3.628 6.211 1.00 98.44 283 SER A O 1
ATOM 2208 N N . SER A 1 284 ? 2.942 -3.568 7.655 1.00 98.50 284 SER A N 1
ATOM 2209 C CA . SER A 1 284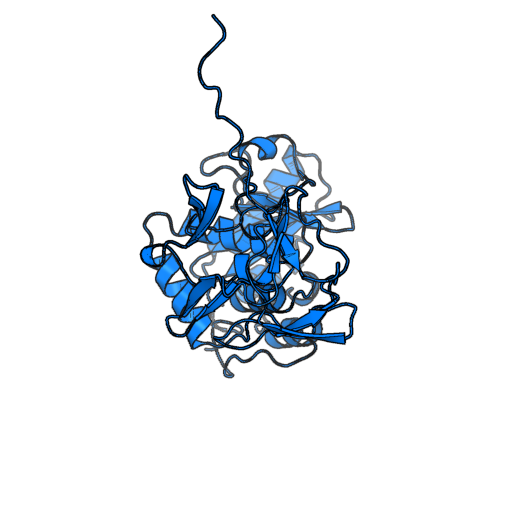 ? 2.284 -4.779 7.161 1.00 98.50 284 SER A CA 1
ATOM 2210 C C . SER A 1 284 ? 1.763 -4.557 5.755 1.00 98.50 284 SER A C 1
ATOM 2212 O O . SER A 1 284 ? 2.030 -5.368 4.875 1.00 98.50 284 SER A O 1
ATOM 2214 N N . LEU A 1 285 ? 1.065 -3.440 5.534 1.00 98.81 285 LEU A N 1
ATOM 2215 C CA . LEU A 1 285 ? 0.489 -3.109 4.236 1.00 98.81 285 LEU A CA 1
ATOM 2216 C C . LEU A 1 285 ? 1.568 -3.024 3.144 1.00 98.81 285 LEU A C 1
ATOM 2218 O O . LEU A 1 285 ? 1.427 -3.637 2.085 1.00 98.81 285 LEU A O 1
ATOM 2222 N N . LEU A 1 286 ? 2.686 -2.346 3.421 1.00 98.75 286 LEU A N 1
ATOM 2223 C CA . LEU A 1 286 ? 3.814 -2.276 2.491 1.00 98.75 286 LEU A CA 1
ATOM 2224 C C . LEU A 1 286 ? 4.487 -3.637 2.293 1.00 98.75 286 LEU A C 1
ATOM 2226 O O . LEU A 1 286 ? 4.793 -3.985 1.159 1.00 98.75 286 LEU A O 1
ATOM 2230 N N . ALA A 1 287 ? 4.673 -4.441 3.344 1.00 98.44 287 ALA A N 1
ATOM 2231 C CA . ALA A 1 287 ? 5.262 -5.776 3.205 1.00 98.44 287 ALA A CA 1
ATOM 2232 C C . ALA A 1 287 ? 4.396 -6.715 2.343 1.00 98.44 287 ALA A C 1
ATOM 2234 O O . ALA A 1 287 ? 4.934 -7.464 1.520 1.00 98.44 287 ALA A O 1
ATOM 2235 N N . LEU A 1 288 ? 3.067 -6.653 2.497 1.00 98.50 288 LEU A N 1
ATOM 2236 C CA . LEU A 1 288 ? 2.112 -7.379 1.654 1.00 98.50 288 LEU A CA 1
ATOM 2237 C C . LEU A 1 288 ? 2.188 -6.894 0.207 1.00 98.50 288 LEU A C 1
ATOM 2239 O O . LEU A 1 288 ? 2.355 -7.709 -0.698 1.00 98.50 288 LEU A O 1
ATOM 2243 N N . THR A 1 289 ? 2.184 -5.573 0.006 1.00 98.38 289 THR A N 1
ATOM 2244 C CA . THR A 1 289 ? 2.321 -4.943 -1.316 1.00 98.38 289 THR A CA 1
ATOM 2245 C C . THR A 1 289 ? 3.613 -5.382 -2.005 1.00 98.38 289 THR A C 1
ATOM 2247 O O . THR A 1 289 ? 3.594 -5.844 -3.143 1.00 98.38 289 THR A O 1
ATOM 2250 N N . TRP A 1 290 ? 4.747 -5.318 -1.305 1.00 98.00 290 TRP A N 1
ATOM 2251 C CA . TRP A 1 290 ? 6.052 -5.730 -1.824 1.00 98.00 290 TRP A CA 1
ATOM 2252 C C . TRP A 1 290 ? 6.139 -7.223 -2.128 1.00 98.00 290 TRP A C 1
ATOM 2254 O O . TRP A 1 290 ? 6.929 -7.616 -2.984 1.00 98.00 290 TRP A O 1
ATOM 2264 N N . SER A 1 291 ? 5.329 -8.049 -1.467 1.00 95.69 291 SER A N 1
ATOM 2265 C CA . SER A 1 291 ? 5.274 -9.496 -1.699 1.00 95.69 291 SER A CA 1
ATOM 2266 C C . SER A 1 291 ? 4.206 -9.907 -2.718 1.00 95.69 291 SER A C 1
ATOM 2268 O O . SER A 1 291 ? 4.168 -11.071 -3.105 1.00 95.69 291 SER A O 1
ATOM 2270 N N . GLY A 1 292 ? 3.353 -8.977 -3.167 1.00 95.38 292 GLY A N 1
ATOM 2271 C CA . GLY A 1 292 ? 2.187 -9.290 -3.999 1.00 95.38 292 GLY A CA 1
ATOM 2272 C C . GLY A 1 292 ? 1.133 -10.136 -3.274 1.00 95.38 292 GLY A C 1
ATOM 2273 O O . GLY A 1 292 ? 0.383 -10.861 -3.925 1.00 95.38 292 GLY A O 1
ATOM 2274 N N . SER A 1 293 ? 1.101 -10.087 -1.939 1.00 96.12 293 SER A N 1
ATOM 2275 C CA . SER A 1 293 ? 0.143 -10.827 -1.113 1.00 96.12 293 SER A CA 1
ATOM 2276 C C . SER A 1 293 ? -1.178 -10.068 -1.001 1.00 96.12 293 SER A C 1
ATOM 2278 O O . SER A 1 293 ? -1.184 -8.859 -0.769 1.00 96.12 293 SER A O 1
ATOM 2280 N N . LEU A 1 294 ? -2.297 -10.790 -1.089 1.00 96.38 294 LEU A N 1
ATOM 2281 C CA . LEU A 1 294 ? -3.627 -10.215 -0.885 1.00 96.38 294 LEU A CA 1
ATOM 2282 C C . LEU A 1 294 ? -3.890 -9.937 0.600 1.00 96.38 294 LEU A C 1
ATOM 2284 O O . LEU A 1 294 ? -3.524 -10.732 1.472 1.00 96.38 294 LEU A O 1
ATOM 2288 N N . LEU A 1 295 ? -4.537 -8.809 0.884 1.00 96.38 295 LEU A N 1
ATOM 2289 C CA . LEU A 1 295 ? -4.921 -8.417 2.233 1.00 96.38 295 LEU A CA 1
ATOM 2290 C C . LEU A 1 295 ? -6.145 -9.219 2.695 1.00 96.38 295 LEU A C 1
ATOM 2292 O O . LEU A 1 295 ? -7.133 -9.353 1.981 1.00 96.38 295 LEU A O 1
ATOM 2296 N N . CYS A 1 296 ? -6.104 -9.698 3.937 1.00 95.31 296 CYS A N 1
ATOM 2297 C CA . CYS A 1 296 ? -7.257 -10.270 4.626 1.00 95.31 296 CYS A CA 1
ATOM 2298 C C . CYS A 1 296 ? -7.563 -9.417 5.859 1.00 95.31 296 CYS A C 1
ATOM 2300 O O . CYS A 1 296 ? -6.911 -9.556 6.896 1.00 95.31 296 CYS A O 1
ATOM 2302 N N . LEU A 1 297 ? -8.541 -8.514 5.747 1.00 94.00 297 LEU A N 1
ATOM 2303 C CA . LEU A 1 297 ? -8.829 -7.516 6.783 1.00 94.00 297 LEU A CA 1
ATOM 2304 C C . LEU A 1 297 ? -9.163 -8.147 8.143 1.00 94.00 297 LEU A C 1
ATOM 2306 O O . LEU A 1 297 ? -8.772 -7.624 9.183 1.00 94.00 297 LEU A O 1
ATOM 2310 N N . THR A 1 298 ? -9.828 -9.305 8.142 1.00 94.44 298 THR A N 1
ATOM 2311 C CA . THR A 1 298 ? -10.244 -9.991 9.372 1.00 94.44 298 THR A CA 1
ATOM 2312 C C . THR A 1 298 ? -9.074 -10.428 10.246 1.00 94.44 298 THR A C 1
ATOM 2314 O O . THR A 1 298 ? -9.238 -10.566 11.455 1.00 94.44 298 THR A O 1
ATOM 2317 N N . ASP A 1 299 ? -7.894 -10.640 9.655 1.00 95.94 299 ASP A N 1
ATOM 2318 C CA . ASP A 1 299 ? -6.687 -10.988 10.408 1.00 95.94 299 ASP A CA 1
ATOM 2319 C C . ASP A 1 299 ? -6.131 -9.775 11.189 1.00 95.94 299 ASP A C 1
ATOM 2321 O O . ASP A 1 299 ? -5.373 -9.955 12.141 1.00 95.94 299 ASP A O 1
ATOM 2325 N N . PHE A 1 300 ? -6.551 -8.551 10.843 1.00 97.50 300 PHE A N 1
ATOM 2326 C CA . PHE A 1 300 ? -6.145 -7.288 11.474 1.00 97.50 300 PHE A CA 1
ATOM 2327 C C . PHE A 1 300 ? -7.198 -6.702 12.428 1.00 97.50 300 PHE A C 1
ATOM 2329 O O . PHE A 1 300 ? -7.063 -5.556 12.858 1.00 97.50 300 PHE A O 1
ATOM 2336 N N . TYR A 1 301 ? -8.221 -7.472 12.817 1.00 96.56 301 TYR A N 1
ATOM 2337 C CA . TYR A 1 301 ? -9.057 -7.129 13.973 1.00 96.56 301 TYR A CA 1
ATOM 2338 C C . TYR A 1 301 ? -8.254 -7.331 15.265 1.00 96.56 301 TYR A C 1
ATOM 2340 O O . TYR A 1 301 ? -8.286 -8.381 15.913 1.00 96.56 301 TYR A O 1
ATOM 2348 N N . LEU A 1 302 ? -7.454 -6.314 15.576 1.00 95.62 302 LEU A N 1
ATOM 2349 C CA . LEU A 1 302 ? -6.667 -6.194 16.793 1.00 95.62 302 LEU A CA 1
ATOM 2350 C C . LEU A 1 302 ? -7.536 -5.653 17.937 1.00 95.62 302 LEU A C 1
ATOM 2352 O O . LEU A 1 302 ? -8.646 -5.172 17.731 1.00 95.62 302 LEU A O 1
ATOM 2356 N N . GLY A 1 303 ? -7.028 -5.735 19.162 1.00 92.88 303 GLY A N 1
ATOM 2357 C CA . GLY A 1 303 ? -7.754 -5.292 20.350 1.00 92.88 303 GLY A CA 1
ATOM 2358 C C . GLY A 1 303 ? -6.946 -5.493 21.622 1.00 92.88 303 GLY A C 1
ATOM 2359 O O . GLY A 1 303 ? -5.765 -5.841 21.576 1.00 92.88 303 GLY A O 1
ATOM 2360 N N . ASN A 1 304 ? -7.585 -5.321 22.776 1.00 88.94 304 ASN A N 1
ATOM 2361 C CA . ASN A 1 304 ? -6.919 -5.374 24.084 1.00 88.94 304 ASN A CA 1
ATOM 2362 C C . ASN A 1 304 ? -6.125 -6.677 24.339 1.00 88.94 304 ASN A C 1
ATOM 2364 O O . ASN A 1 304 ? -5.053 -6.649 24.944 1.00 88.94 304 ASN A O 1
ATOM 2368 N N . ASN A 1 305 ? -6.609 -7.806 23.820 1.00 88.00 305 ASN A N 1
ATOM 2369 C CA . ASN A 1 305 ? -5.990 -9.125 23.966 1.00 88.00 305 ASN A CA 1
ATOM 2370 C C . ASN A 1 305 ? -5.017 -9.477 22.829 1.00 88.00 305 ASN A C 1
ATOM 2372 O O . ASN A 1 305 ? -4.268 -10.447 22.941 1.00 88.00 305 ASN A O 1
ATOM 2376 N N . ASN A 1 306 ? -5.023 -8.714 21.734 1.00 93.00 306 ASN A N 1
ATOM 2377 C CA . ASN A 1 306 ? -4.170 -8.938 20.573 1.00 93.00 306 ASN A CA 1
ATOM 2378 C C . ASN A 1 306 ? -3.736 -7.598 19.970 1.00 93.00 306 ASN A C 1
ATOM 2380 O O . ASN A 1 306 ? -4.405 -7.044 19.105 1.00 93.00 306 ASN A O 1
ATOM 2384 N N . THR A 1 307 ? -2.592 -7.093 20.425 1.00 95.00 307 THR A N 1
ATOM 2385 C CA . THR A 1 307 ? -2.030 -5.792 20.023 1.00 95.00 307 THR A CA 1
ATOM 2386 C C . THR A 1 307 ? -0.851 -5.931 19.051 1.00 95.00 307 THR A C 1
ATOM 2388 O O . THR A 1 307 ? -0.012 -5.036 18.936 1.00 95.00 307 THR A O 1
ATOM 2391 N N . SER A 1 308 ? -0.734 -7.083 18.377 1.00 96.31 308 SER A N 1
ATOM 2392 C CA . SER A 1 308 ? 0.358 -7.394 17.450 1.00 96.31 308 SER A CA 1
ATOM 2393 C C . SER A 1 308 ? -0.184 -7.851 16.102 1.00 96.31 308 SER A C 1
ATOM 2395 O O . SER A 1 308 ? -0.884 -8.857 16.004 1.00 96.31 308 SER A O 1
ATOM 2397 N N . ALA A 1 309 ? 0.217 -7.162 15.035 1.00 97.44 309 ALA A N 1
ATOM 2398 C CA . ALA A 1 309 ? -0.111 -7.543 13.666 1.00 97.44 309 ALA A CA 1
ATOM 2399 C C . ALA A 1 309 ? 0.842 -8.612 13.099 1.00 97.44 309 ALA A C 1
ATOM 2401 O O . ALA A 1 309 ? 0.708 -9.014 11.941 1.00 97.44 309 ALA A O 1
ATOM 2402 N N . ARG A 1 310 ? 1.826 -9.093 13.878 1.00 97.25 310 ARG A N 1
ATOM 2403 C CA . ARG A 1 310 ? 2.832 -10.052 13.390 1.00 97.25 310 ARG A CA 1
ATOM 2404 C C . ARG A 1 310 ? 2.227 -11.355 12.904 1.00 97.25 310 ARG A C 1
ATOM 2406 O O . ARG A 1 310 ? 2.627 -11.829 11.850 1.00 97.25 310 ARG A O 1
ATOM 2413 N N . ASN A 1 311 ? 1.294 -11.932 13.662 1.00 96.88 311 ASN A N 1
ATOM 2414 C CA . ASN A 1 311 ? 0.688 -13.212 13.298 1.00 96.88 311 ASN A CA 1
ATOM 2415 C C . ASN A 1 311 ? -0.171 -13.080 12.031 1.00 96.88 311 ASN A C 1
ATOM 2417 O O . ASN A 1 311 ? -0.054 -13.893 11.118 1.00 96.88 311 ASN A O 1
ATOM 2421 N N . ALA A 1 312 ? -0.959 -12.003 11.948 1.00 97.81 312 ALA A N 1
ATOM 2422 C CA . ALA A 1 312 ? -1.727 -11.646 10.757 1.00 97.81 312 ALA A CA 1
ATOM 2423 C C . ALA A 1 312 ? -0.816 -11.518 9.528 1.00 97.81 312 ALA A C 1
ATOM 2425 O O . ALA A 1 312 ? -1.025 -12.157 8.501 1.00 97.81 312 ALA A O 1
ATOM 2426 N N . THR A 1 313 ? 0.272 -10.764 9.678 1.00 97.94 313 THR A N 1
ATOM 2427 C CA . THR A 1 313 ? 1.245 -10.535 8.607 1.00 97.94 313 THR A CA 1
ATOM 2428 C C . THR A 1 313 ? 1.978 -11.821 8.218 1.00 97.94 313 THR A C 1
ATOM 2430 O O . THR A 1 313 ? 2.145 -12.094 7.035 1.00 97.94 313 THR A O 1
ATOM 2433 N N . TYR A 1 314 ? 2.363 -12.655 9.189 1.00 97.75 314 TYR A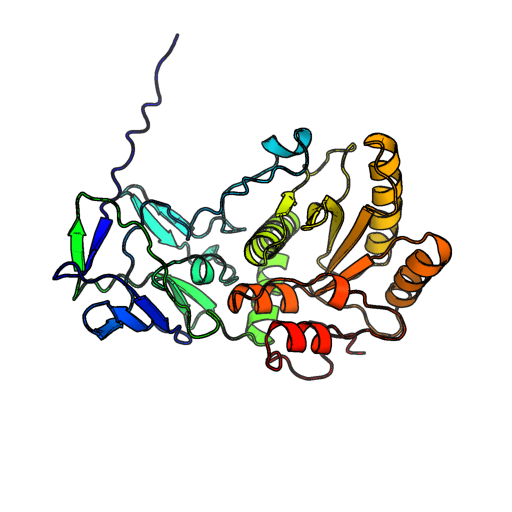 N 1
ATOM 2434 C CA . TYR A 1 314 ? 2.998 -13.953 8.947 1.00 97.75 314 TYR A CA 1
ATOM 2435 C C . TYR A 1 314 ? 2.111 -14.871 8.106 1.00 97.75 314 TYR A C 1
ATOM 2437 O O . TYR A 1 314 ? 2.581 -15.456 7.134 1.00 97.75 314 TYR A O 1
ATOM 2445 N N . LYS A 1 315 ? 0.825 -14.968 8.457 1.00 97.69 315 LYS A N 1
ATOM 2446 C CA . LYS A 1 315 ? -0.146 -15.816 7.758 1.00 97.69 315 LYS A CA 1
ATOM 2447 C C . LYS A 1 315 ? -0.291 -15.427 6.284 1.00 97.69 315 LYS A C 1
ATOM 2449 O O . LYS A 1 315 ? -0.397 -16.309 5.440 1.00 97.69 315 LYS A O 1
ATOM 2454 N N . LEU A 1 316 ? -0.264 -14.130 5.980 1.00 97.44 316 LEU A N 1
ATOM 2455 C CA . LEU A 1 316 ? -0.435 -13.610 4.619 1.00 97.44 316 LEU A CA 1
ATOM 2456 C C . LEU A 1 316 ? 0.864 -13.591 3.798 1.00 97.44 316 LEU A C 1
ATOM 2458 O O . LEU A 1 316 ? 0.828 -13.748 2.578 1.00 97.44 316 LEU A O 1
ATOM 2462 N N . LEU A 1 317 ? 2.018 -13.423 4.449 1.00 96.31 317 LEU A N 1
ATOM 2463 C CA . LEU A 1 317 ? 3.329 -13.511 3.795 1.00 96.31 317 LEU A CA 1
ATOM 2464 C C . LEU A 1 317 ? 3.837 -14.953 3.658 1.00 96.31 317 LEU A C 1
ATOM 2466 O O . LEU A 1 317 ? 4.761 -15.194 2.886 1.00 96.31 317 LEU A O 1
ATOM 2470 N N . LEU A 1 318 ? 3.292 -15.892 4.441 1.00 95.81 318 LEU A N 1
ATOM 2471 C CA . LEU A 1 318 ? 3.805 -17.259 4.621 1.00 95.81 318 LEU A CA 1
ATOM 2472 C C . LEU A 1 318 ? 5.267 -17.305 5.110 1.00 95.81 318 LEU A C 1
ATOM 2474 O O . LEU A 1 318 ? 5.990 -18.279 4.904 1.00 95.81 318 LEU A O 1
ATOM 2478 N N . ARG A 1 319 ? 5.708 -16.234 5.775 1.00 96.06 319 ARG A N 1
ATOM 2479 C CA . ARG A 1 319 ? 7.035 -16.073 6.378 1.00 96.06 319 ARG A CA 1
ATOM 2480 C C . ARG A 1 319 ? 6.992 -14.988 7.444 1.00 96.06 319 ARG A C 1
ATOM 2482 O O . ARG A 1 319 ? 6.106 -14.137 7.452 1.00 96.06 319 ARG A O 1
ATOM 2489 N N . SER A 1 320 ? 7.990 -14.968 8.318 1.00 96.44 320 SER A N 1
ATOM 2490 C CA . SER A 1 320 ? 8.142 -13.871 9.272 1.00 96.44 320 SER A CA 1
ATOM 2491 C C . SER A 1 320 ? 8.451 -12.560 8.554 1.00 96.44 320 SER A C 1
ATOM 2493 O O . SER A 1 320 ? 9.267 -12.520 7.628 1.00 96.44 320 SER A O 1
ATOM 2495 N N . ILE A 1 321 ? 7.822 -11.482 9.022 1.00 96.62 321 ILE A N 1
ATOM 2496 C CA . ILE A 1 321 ? 8.205 -10.127 8.640 1.00 96.62 321 ILE A CA 1
ATOM 2497 C C . ILE A 1 321 ? 9.569 -9.789 9.254 1.00 96.62 321 ILE A C 1
ATOM 2499 O O . ILE A 1 321 ? 9.818 -10.057 10.434 1.00 96.62 321 ILE A O 1
ATOM 2503 N N . ASN A 1 322 ? 10.457 -9.188 8.471 1.00 97.06 322 ASN A N 1
ATOM 2504 C CA . ASN A 1 322 ? 11.820 -8.856 8.880 1.00 97.06 322 ASN A CA 1
ATOM 2505 C C . ASN A 1 322 ? 11.889 -7.526 9.661 1.00 97.06 322 ASN A C 1
ATOM 2507 O O . ASN A 1 322 ? 12.609 -6.592 9.316 1.00 97.06 322 ASN A O 1
ATOM 2511 N N . ILE A 1 323 ? 11.105 -7.433 10.735 1.00 97.12 323 ILE A N 1
ATOM 2512 C CA . ILE A 1 323 ? 11.115 -6.317 11.689 1.00 97.12 323 ILE A CA 1
ATOM 2513 C C . ILE A 1 323 ? 11.457 -6.888 13.071 1.00 97.12 323 ILE A C 1
ATOM 2515 O O . ILE A 1 323 ? 10.800 -7.851 13.483 1.00 97.12 323 ILE A O 1
ATOM 2519 N N . PRO A 1 324 ? 12.426 -6.316 13.815 1.00 96.19 324 PRO A N 1
ATOM 2520 C CA . PRO A 1 324 ? 12.810 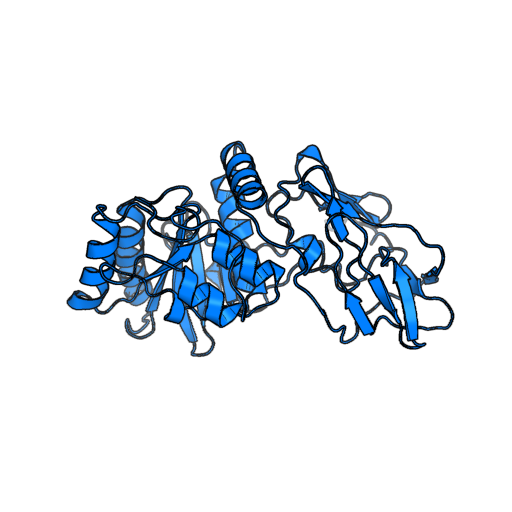-6.810 15.140 1.00 96.19 324 PRO A CA 1
ATOM 2521 C C . PRO A 1 324 ? 11.625 -6.910 16.098 1.00 96.19 324 PRO A C 1
ATOM 2523 O O . PRO A 1 324 ? 10.692 -6.121 15.995 1.00 96.19 324 PRO A O 1
ATOM 2526 N N . ASN A 1 325 ? 11.665 -7.853 17.042 1.00 92.75 325 ASN A N 1
ATOM 2527 C CA . ASN A 1 325 ? 10.643 -7.999 18.086 1.00 92.75 325 ASN A CA 1
ATOM 2528 C C . ASN A 1 325 ? 10.503 -6.729 18.939 1.00 92.75 325 ASN A C 1
ATOM 2530 O O . ASN A 1 325 ? 11.478 -6.013 19.154 1.00 92.75 325 ASN A O 1
ATOM 2534 N N . LYS A 1 326 ? 9.303 -6.507 19.487 1.00 90.81 326 LYS A N 1
ATOM 2535 C CA . LYS A 1 326 ? 8.914 -5.323 20.269 1.00 90.81 326 LYS A CA 1
ATOM 2536 C C . LYS A 1 326 ? 9.162 -4.032 19.491 1.00 90.81 326 LYS A C 1
ATOM 2538 O O . LYS A 1 326 ? 9.932 -3.174 19.916 1.00 90.81 326 LYS A O 1
ATOM 2543 N N . ASN A 1 327 ? 8.501 -3.907 18.343 1.00 95.75 327 ASN A N 1
ATOM 2544 C CA . ASN A 1 327 ? 8.659 -2.762 17.452 1.00 95.75 327 ASN A CA 1
ATOM 2545 C C . ASN A 1 327 ? 7.307 -2.151 17.076 1.00 95.75 327 ASN A C 1
ATOM 2547 O O . ASN A 1 327 ? 6.441 -2.854 16.556 1.00 95.75 327 ASN A O 1
ATOM 2551 N N . SER A 1 328 ? 7.163 -0.843 17.314 1.00 95.50 328 SER A N 1
ATOM 2552 C CA . SER A 1 328 ? 5.931 -0.075 17.098 1.00 95.50 328 SER A CA 1
ATOM 2553 C C . SER A 1 328 ? 5.439 -0.123 15.656 1.00 95.50 328 SER A C 1
ATOM 2555 O O . SER A 1 328 ? 4.251 0.041 15.417 1.00 95.50 328 SER A O 1
ATOM 2557 N N . LEU A 1 329 ? 6.308 -0.421 14.689 1.00 96.81 329 LEU A N 1
ATOM 2558 C CA . LEU A 1 329 ? 5.898 -0.574 13.296 1.00 96.81 329 LEU A CA 1
ATOM 2559 C C . LEU A 1 329 ? 4.902 -1.719 13.082 1.00 96.81 329 LEU A C 1
ATOM 2561 O O . LEU A 1 329 ? 4.203 -1.695 12.079 1.00 96.81 329 LEU A O 1
ATOM 2565 N N . ILE A 1 330 ? 4.855 -2.730 13.956 1.00 96.75 330 ILE A N 1
ATOM 2566 C CA . ILE A 1 330 ? 4.089 -3.969 13.720 1.00 96.75 330 ILE A CA 1
ATOM 2567 C C . ILE A 1 330 ? 3.357 -4.499 14.960 1.00 96.75 330 ILE A C 1
ATOM 2569 O O . ILE A 1 330 ? 2.441 -5.313 14.849 1.00 96.75 330 ILE A O 1
ATOM 2573 N N . GLU A 1 331 ? 3.741 -4.062 16.156 1.00 95.38 331 GLU A N 1
ATOM 2574 C CA . GLU A 1 331 ? 3.069 -4.433 17.400 1.00 95.38 331 GLU A CA 1
ATOM 2575 C C . GLU A 1 331 ? 3.204 -3.346 18.461 1.00 95.38 331 GLU A C 1
ATOM 2577 O O . GLU A 1 331 ? 4.142 -2.550 18.433 1.00 95.38 331 GLU A O 1
ATOM 2582 N N . ALA A 1 332 ? 2.314 -3.356 19.448 1.00 91.75 332 ALA A N 1
ATOM 2583 C CA . ALA A 1 332 ? 2.435 -2.505 20.623 1.00 91.75 332 ALA A CA 1
ATOM 2584 C C . ALA A 1 332 ? 3.705 -2.874 21.422 1.00 91.75 332 ALA A C 1
ATOM 2586 O O . ALA A 1 332 ? 3.740 -3.831 22.202 1.00 91.75 332 ALA A O 1
ATOM 2587 N N . ALA A 1 333 ? 4.785 -2.134 21.172 1.00 77.00 333 ALA A N 1
ATOM 2588 C CA . ALA A 1 333 ? 6.141 -2.462 21.609 1.00 77.00 333 ALA A CA 1
ATOM 2589 C C . ALA A 1 333 ? 6.437 -2.154 23.083 1.00 77.00 333 ALA A C 1
ATOM 2591 O O . ALA A 1 333 ? 7.364 -2.740 23.653 1.00 77.00 333 ALA A O 1
ATOM 2592 N N . LYS A 1 334 ? 5.682 -1.232 23.685 1.00 69.06 334 LYS A N 1
ATOM 2593 C CA . LYS A 1 334 ? 5.845 -0.765 25.067 1.00 69.06 334 LYS A CA 1
ATOM 2594 C C . LYS A 1 334 ? 4.517 -0.812 25.803 1.00 69.06 334 LYS A C 1
ATOM 2596 O O . LYS A 1 334 ? 3.480 -0.572 25.153 1.00 69.06 334 LYS A O 1
#

Sequence (334 aa):
MDNILKQGKIKSKSFKYKNEAIPVIVQYMDQEPSKLTLSDESTINSSCLNCYDLNCLTLENNSIVMDELSSSQTNILCPTEAIFLNESGEVEINVQDCIGCGLCVVSCPVGAIYIGKEDVAIINRKNQSMEFSDEPFQVKCIVKSSPAIQENEKKLRKIIKLINELPDRTSVLNKLVCKSLQLTGLDTNLTRQGDVNLRMDAVSIDINNNHILVEIEHTANLDSPRDILDDVAVFCSRYDIDKSKASGLIVLTELPNKRTEYWELITDIEKVVKVKIATLPLSSLLALTWSGSLLCLTDFYLGNNNTSARNATYKLLLRSINIPNKNSLIEAAK

Radius of gyration: 21.05 Å; chains: 1; bounding box: 51×48×61 Å